Protein AF-A0A967EMA6-F1 (afdb_monomer_lite)

Secondary structure (DSSP, 8-state):
-HHHHHHHHHHHHHHHHTT--HHHHT-HHHHHHHHHHHHHHHHHHHHHHHHHHHTT-SSHHHHHHHHHHHHHHHHHHHHHHHHHHHHHT-S---GGG-HHHHHHHHHHHHHTT--SSEE-SS-EEEEEEEEEEEETTEEEEEEEETTTTEEEEEEEEHHHHHHHHHHHHHHHHHHHHHHHHHH--

Foldseek 3Di:
DVLLVVLLVLLVVLCVVLVPDCVNVVDVVLVVLLVVLSVLLVVLVVLVVCCVVQFQHDDLVSNLVSVLVNLVSLLSNVVSLQSLCCNQVNDPDDCVLQVLSVVSPVVNCLRVVQCCFDDPPPKTKGKDWPSVQRDRQWGWIWIQIPVVRDTDIDIDRNNVSVVSNVVSSSVSSVVSSVSSVVVRD

Sequence (185 aa):
MIKFSILANQIKDHINEINLTSRDIGDDDKWNLLCVSMDTLEDTIEGLKYYELNGFGKDDSSKYIHLHGVLQLIFIQQNAIKGLFSIFNGKNFHKSNFPTWSEIRDLRHKVTGHPTQKDCGNKIKRIYLSRISIEDDGFDLIIWNKNTGKDDHVHIDFKSIYDEYKNEAIDILKKIHQKQLINWQ

Radius of gyration: 18.97 Å; chains: 1; bounding box: 43×29×58 Å

Structure (mmCIF, N/CA/C/O backbone):
data_AF-A0A967EMA6-F1
#
_entry.id   AF-A0A967EMA6-F1
#
loop_
_atom_site.group_PDB
_atom_site.id
_atom_site.type_symbol
_atom_site.label_atom_id
_atom_site.label_alt_id
_atom_site.label_comp_id
_atom_site.label_asym_id
_atom_site.label_entity_id
_atom_site.label_seq_id
_atom_site.pdbx_PDB_ins_code
_atom_site.Cartn_x
_atom_site.Cartn_y
_atom_site.Cartn_z
_atom_site.occupancy
_atom_site.B_iso_or_equiv
_atom_site.auth_seq_id
_atom_site.auth_comp_id
_atom_site.auth_asym_id
_atom_site.auth_atom_id
_atom_site.pdbx_PDB_model_num
ATOM 1 N N . MET A 1 1 ? -8.471 -1.120 -8.408 1.00 87.69 1 MET A N 1
ATOM 2 C CA . MET A 1 1 ? -7.209 -1.738 -8.875 1.00 87.69 1 MET A CA 1
ATOM 3 C C . MET A 1 1 ? -7.050 -1.899 -10.394 1.00 87.69 1 MET A C 1
ATOM 5 O O . MET A 1 1 ? -5.914 -1.989 -10.839 1.00 87.69 1 MET A O 1
ATOM 9 N N . ILE A 1 2 ? -8.104 -1.865 -11.225 1.00 87.12 2 ILE A N 1
ATOM 10 C CA . ILE A 1 2 ? -7.986 -2.064 -12.695 1.00 87.12 2 ILE A CA 1
ATOM 11 C C . ILE A 1 2 ? -6.971 -1.116 -13.365 1.00 87.12 2 ILE A C 1
ATOM 13 O O . ILE A 1 2 ? -6.011 -1.575 -13.974 1.00 87.12 2 ILE A O 1
ATOM 17 N N . LYS A 1 3 ? -7.133 0.209 -13.210 1.00 89.12 3 LYS A N 1
ATOM 18 C CA . LYS A 1 3 ? -6.206 1.211 -13.788 1.00 89.12 3 LYS A CA 1
ATOM 19 C C . LYS A 1 3 ? -4.760 1.019 -13.323 1.00 89.12 3 LYS A C 1
ATOM 21 O O . LYS A 1 3 ? -3.823 1.272 -14.068 1.00 89.12 3 LYS A O 1
ATOM 26 N N . PHE A 1 4 ? -4.607 0.581 -12.081 1.00 89.69 4 PHE A N 1
ATOM 27 C CA . PHE A 1 4 ? -3.323 0.339 -11.449 1.00 89.69 4 PHE A CA 1
ATOM 28 C C . PHE A 1 4 ? -2.622 -0.874 -12.075 1.00 89.69 4 PHE A C 1
ATOM 30 O O . PHE A 1 4 ? -1.452 -0.787 -12.429 1.00 89.69 4 PHE A O 1
ATOM 37 N N . SER A 1 5 ? -3.370 -1.962 -12.292 1.00 90.56 5 SER A N 1
ATOM 38 C CA . SER A 1 5 ? -2.907 -3.164 -12.996 1.00 90.56 5 SER A CA 1
ATOM 39 C C . SER A 1 5 ? -2.478 -2.860 -14.427 1.00 90.56 5 SER A C 1
ATOM 41 O O . SER A 1 5 ? -1.444 -3.349 -14.859 1.00 90.56 5 SER A O 1
ATOM 43 N N . ILE A 1 6 ? -3.233 -2.021 -15.145 1.00 93.81 6 ILE A N 1
ATOM 44 C CA . ILE A 1 6 ? -2.884 -1.616 -16.515 1.00 93.81 6 ILE A CA 1
ATOM 45 C C . ILE A 1 6 ? -1.522 -0.912 -16.534 1.00 93.81 6 ILE A C 1
ATOM 47 O O . ILE A 1 6 ? -0.656 -1.296 -17.308 1.00 93.81 6 ILE A O 1
ATOM 51 N N . LEU A 1 7 ? -1.312 0.079 -15.660 1.00 93.81 7 LEU A N 1
ATOM 52 C CA . LEU A 1 7 ? -0.044 0.816 -15.603 1.00 93.81 7 LEU A CA 1
ATOM 53 C C . LEU A 1 7 ? 1.133 -0.063 -15.161 1.00 93.81 7 LEU A C 1
ATOM 55 O O . LEU A 1 7 ? 2.225 0.074 -15.702 1.00 93.81 7 LEU A O 1
ATOM 59 N N . ALA A 1 8 ? 0.925 -0.956 -14.190 1.00 93.06 8 ALA A N 1
ATOM 60 C CA . ALA A 1 8 ? 1.962 -1.887 -13.748 1.00 93.06 8 ALA A CA 1
ATOM 61 C C . ALA A 1 8 ? 2.394 -2.826 -14.886 1.00 93.06 8 ALA A C 1
ATOM 63 O O . ALA A 1 8 ? 3.592 -2.978 -15.123 1.00 93.06 8 ALA A O 1
ATOM 64 N N . ASN A 1 9 ? 1.428 -3.367 -15.636 1.00 93.50 9 ASN A N 1
ATOM 65 C CA . ASN A 1 9 ? 1.706 -4.207 -16.800 1.00 93.50 9 ASN A CA 1
ATOM 66 C C . ASN A 1 9 ? 2.432 -3.415 -17.887 1.00 93.50 9 ASN A C 1
ATOM 68 O O . ASN A 1 9 ? 3.473 -3.859 -18.337 1.00 93.50 9 ASN A O 1
ATOM 72 N N . GLN A 1 10 ? 1.990 -2.198 -18.216 1.00 94.00 10 GLN A N 1
ATOM 73 C CA . GLN A 1 10 ? 2.677 -1.347 -19.200 1.00 94.00 10 GLN A CA 1
ATOM 74 C C . GLN A 1 10 ? 4.148 -1.083 -18.849 1.00 94.00 10 GLN A C 1
ATOM 76 O O . GLN A 1 10 ? 4.998 -1.053 -19.736 1.00 94.00 10 GLN A O 1
ATOM 81 N N . ILE A 1 11 ? 4.463 -0.899 -17.563 1.00 92.12 11 ILE A N 1
ATOM 82 C CA . ILE A 1 11 ? 5.850 -0.734 -17.114 1.00 92.12 11 ILE A CA 1
ATOM 83 C C . ILE A 1 11 ? 6.644 -2.031 -17.319 1.00 92.12 11 ILE A C 1
ATOM 85 O O . ILE A 1 11 ? 7.767 -1.982 -17.822 1.00 92.12 11 ILE A O 1
ATOM 89 N N . LYS A 1 12 ? 6.074 -3.181 -16.945 1.00 91.94 12 LYS A N 1
ATOM 90 C CA . LYS A 1 12 ? 6.719 -4.497 -17.071 1.00 91.94 12 LYS A CA 1
ATOM 91 C C . LYS A 1 12 ? 6.908 -4.906 -18.534 1.00 91.94 12 LYS A C 1
ATOM 93 O O . LYS A 1 12 ? 7.997 -5.322 -18.919 1.00 91.94 12 LYS A O 1
ATOM 98 N N . ASP A 1 13 ? 5.872 -4.732 -19.345 1.00 92.25 13 ASP A N 1
ATOM 99 C CA . ASP A 1 13 ? 5.841 -5.079 -20.763 1.00 92.25 13 ASP A CA 1
ATOM 100 C C . ASP A 1 13 ? 6.892 -4.282 -21.534 1.00 92.25 13 ASP A C 1
ATOM 102 O O . ASP A 1 13 ? 7.677 -4.886 -22.253 1.00 92.25 13 ASP A O 1
ATOM 106 N N . HIS A 1 14 ? 7.026 -2.971 -21.288 1.00 89.38 14 HIS A N 1
ATOM 107 C CA . HIS A 1 14 ? 8.057 -2.154 -21.947 1.00 89.38 14 HIS A CA 1
ATOM 108 C C . HIS A 1 14 ? 9.478 -2.682 -21.699 1.00 89.38 14 HIS A C 1
ATOM 110 O O . HIS A 1 14 ? 10.285 -2.732 -22.619 1.00 89.38 14 HIS A O 1
ATOM 116 N N . ILE A 1 15 ? 9.796 -3.107 -20.470 1.00 87.69 15 ILE A N 1
ATOM 117 C CA . ILE A 1 15 ? 11.111 -3.692 -20.127 1.00 87.69 15 ILE A CA 1
ATOM 118 C C . ILE A 1 15 ? 11.352 -4.993 -20.895 1.00 87.69 15 ILE A C 1
ATOM 120 O O . ILE A 1 15 ? 12.456 -5.216 -21.395 1.00 87.69 15 ILE A O 1
ATOM 124 N N . ASN A 1 16 ? 10.322 -5.834 -20.997 1.00 88.38 16 ASN A N 1
ATOM 125 C CA . ASN A 1 16 ? 10.398 -7.108 -21.704 1.00 88.38 16 ASN A CA 1
ATOM 126 C C . ASN A 1 16 ? 10.499 -6.912 -23.224 1.00 88.38 16 ASN A C 1
ATOM 128 O O . ASN A 1 16 ? 11.288 -7.591 -23.875 1.00 88.38 16 ASN A O 1
ATOM 132 N N . GLU A 1 17 ? 9.743 -5.971 -23.790 1.00 89.81 17 GLU A N 1
ATOM 133 C CA . GLU A 1 17 ? 9.714 -5.673 -25.226 1.00 89.81 17 GLU A CA 1
ATOM 134 C C . GLU A 1 17 ? 11.068 -5.171 -25.737 1.00 89.81 17 GLU A C 1
ATOM 136 O O . GLU A 1 17 ? 11.545 -5.632 -26.776 1.00 89.81 17 GLU A O 1
ATOM 141 N N . ILE A 1 18 ? 11.734 -4.289 -24.984 1.00 87.88 18 ILE A N 1
ATOM 142 C CA . ILE A 1 18 ? 13.077 -3.801 -25.337 1.00 87.88 18 ILE A CA 1
ATOM 143 C C . ILE A 1 18 ? 14.193 -4.796 -24.972 1.00 87.88 18 ILE A C 1
ATOM 145 O O . ILE A 1 18 ? 15.364 -4.507 -25.201 1.00 87.88 18 ILE A O 1
ATOM 149 N N . ASN A 1 19 ? 13.847 -5.966 -24.418 1.00 85.50 19 ASN A N 1
ATOM 150 C CA . ASN A 1 19 ? 14.779 -6.978 -23.910 1.00 85.50 19 ASN A CA 1
ATOM 151 C C . ASN A 1 19 ? 15.835 -6.394 -22.961 1.00 85.50 19 ASN A C 1
ATOM 153 O O . ASN A 1 19 ? 17.008 -6.763 -23.031 1.00 85.50 19 ASN A O 1
ATOM 157 N N . LEU A 1 20 ? 15.426 -5.472 -22.084 1.00 85.88 20 LEU A N 1
ATOM 158 C CA . LEU A 1 20 ? 16.348 -4.834 -21.154 1.00 85.88 20 LEU A CA 1
ATOM 159 C C . LEU A 1 20 ? 16.948 -5.877 -20.209 1.00 85.88 20 LEU A C 1
ATOM 161 O O . LEU A 1 20 ? 16.234 -6.707 -19.647 1.00 85.88 20 LEU A O 1
ATOM 165 N N . THR A 1 21 ? 18.253 -5.796 -19.981 1.00 86.12 21 THR A N 1
ATOM 166 C CA . THR A 1 21 ? 18.980 -6.693 -19.082 1.00 86.12 21 THR A CA 1
ATOM 167 C C . THR A 1 21 ? 19.752 -5.924 -18.012 1.00 86.12 21 THR A C 1
ATOM 169 O O . THR A 1 21 ? 19.934 -4.706 -18.085 1.00 86.12 21 THR A O 1
ATOM 172 N N . SER A 1 22 ? 20.293 -6.646 -17.025 1.00 87.06 22 SER A N 1
ATOM 173 C CA . SER A 1 22 ? 21.185 -6.045 -16.025 1.00 87.06 22 SER A CA 1
ATOM 174 C C . SER A 1 22 ? 22.411 -5.367 -16.650 1.00 87.06 22 SER A C 1
ATOM 176 O O . SER A 1 22 ? 22.900 -4.374 -16.112 1.00 87.06 22 SER A O 1
ATOM 178 N N . ARG A 1 23 ? 22.875 -5.844 -17.818 1.00 84.25 23 ARG A N 1
ATOM 179 C CA . ARG A 1 23 ? 24.011 -5.256 -18.546 1.00 84.25 23 ARG A CA 1
ATOM 180 C C . ARG A 1 23 ? 23.693 -3.864 -19.078 1.00 84.25 23 ARG A C 1
ATOM 182 O O . ARG A 1 23 ? 24.565 -3.005 -19.031 1.00 84.25 23 ARG A O 1
ATOM 189 N N . ASP A 1 24 ? 22.464 -3.646 -19.539 1.00 85.25 24 ASP A N 1
ATOM 190 C CA . ASP A 1 24 ? 22.016 -2.359 -20.083 1.00 85.25 24 ASP A CA 1
ATOM 191 C C . ASP A 1 24 ? 21.863 -1.309 -18.977 1.00 85.25 24 ASP A C 1
ATOM 193 O O . ASP A 1 24 ? 22.154 -0.131 -19.176 1.00 85.25 24 ASP A O 1
ATOM 197 N N . ILE A 1 25 ? 21.464 -1.744 -17.776 1.00 85.75 25 ILE A N 1
ATOM 198 C CA . ILE A 1 25 ? 21.434 -0.888 -16.581 1.00 85.75 25 ILE A CA 1
ATOM 199 C C . ILE A 1 25 ? 22.850 -0.634 -16.031 1.00 85.75 25 ILE A C 1
ATOM 201 O O . ILE A 1 25 ? 23.106 0.433 -15.467 1.00 85.75 25 ILE A O 1
ATOM 205 N N . GLY A 1 26 ? 23.769 -1.593 -16.183 1.00 87.56 26 GLY A N 1
ATOM 206 C CA . GLY A 1 26 ? 25.158 -1.493 -15.719 1.00 87.56 26 GLY A CA 1
ATOM 207 C C . GLY A 1 26 ? 25.313 -1.473 -14.192 1.00 87.56 26 GLY A C 1
ATOM 208 O O . GLY A 1 26 ? 26.359 -1.070 -13.685 1.00 87.56 26 GLY A O 1
ATOM 209 N N . ASP A 1 27 ? 24.267 -1.864 -13.459 1.00 91.94 27 ASP A N 1
ATOM 210 C CA . ASP A 1 27 ? 24.181 -1.817 -11.999 1.00 91.94 27 ASP A CA 1
ATOM 211 C C . ASP A 1 27 ? 23.225 -2.920 -11.515 1.00 91.94 27 ASP A C 1
ATOM 213 O O . ASP A 1 27 ? 21.999 -2.793 -11.613 1.00 91.94 27 ASP A O 1
ATOM 217 N N . ASP A 1 28 ? 23.796 -4.022 -11.022 1.00 92.25 28 ASP A N 1
ATOM 218 C CA . ASP A 1 28 ? 23.036 -5.203 -10.601 1.00 92.25 28 ASP A CA 1
ATOM 219 C C . ASP A 1 28 ? 22.089 -4.904 -9.428 1.00 92.25 28 ASP A C 1
ATOM 221 O O . ASP A 1 28 ? 21.016 -5.504 -9.348 1.00 92.25 28 ASP A O 1
ATOM 225 N N . ASP A 1 29 ? 22.434 -3.969 -8.536 1.00 93.69 29 ASP A N 1
ATOM 226 C CA . ASP A 1 29 ? 21.560 -3.569 -7.426 1.00 93.69 29 ASP A CA 1
ATOM 227 C C . ASP A 1 29 ? 20.302 -2.876 -7.963 1.00 93.69 29 ASP A C 1
ATOM 229 O O . ASP A 1 29 ? 19.179 -3.242 -7.609 1.00 93.69 29 ASP A O 1
ATOM 233 N N . LYS A 1 30 ? 20.467 -1.946 -8.914 1.00 93.19 30 LYS A N 1
ATOM 234 C CA . LYS A 1 30 ? 19.329 -1.291 -9.581 1.00 93.19 30 LYS A CA 1
ATOM 235 C C . LYS A 1 30 ? 18.492 -2.257 -10.405 1.00 93.19 30 LYS A C 1
ATOM 237 O O . LYS A 1 30 ? 17.269 -2.126 -10.404 1.00 93.19 30 LYS A O 1
ATOM 242 N N . TRP A 1 31 ? 19.121 -3.205 -11.098 1.00 94.12 31 TRP A N 1
ATOM 243 C CA . TRP A 1 31 ? 18.403 -4.238 -11.845 1.00 94.12 31 TRP A CA 1
ATOM 244 C C . TRP A 1 31 ? 17.548 -5.106 -10.915 1.00 94.12 31 TRP A C 1
ATOM 246 O O . TRP A 1 31 ? 16.351 -5.266 -11.144 1.00 94.12 31 TRP A O 1
ATOM 256 N N . ASN A 1 32 ? 18.120 -5.598 -9.814 1.00 95.75 32 ASN A N 1
ATOM 257 C CA . ASN A 1 32 ? 17.365 -6.390 -8.843 1.00 95.75 32 ASN A CA 1
ATOM 258 C C . ASN A 1 32 ? 16.252 -5.570 -8.181 1.00 95.75 32 ASN A C 1
ATOM 260 O O . ASN A 1 32 ? 15.134 -6.064 -8.033 1.00 95.75 32 ASN A O 1
ATOM 264 N N . LEU A 1 33 ? 16.517 -4.305 -7.835 1.00 95.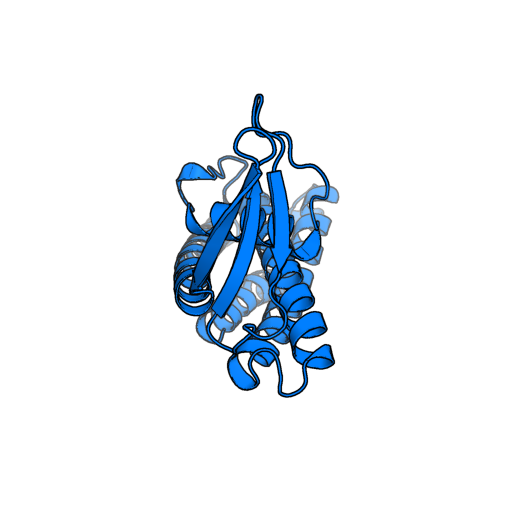94 33 LEU A N 1
ATOM 265 C CA . LEU A 1 33 ? 15.493 -3.404 -7.313 1.00 95.94 33 LEU A CA 1
ATOM 266 C C . LEU A 1 33 ? 14.345 -3.219 -8.313 1.00 95.94 33 LEU A C 1
ATOM 268 O O . LEU A 1 33 ? 13.191 -3.189 -7.886 1.00 95.94 33 LEU A O 1
ATOM 272 N N . LEU A 1 34 ? 14.634 -3.120 -9.615 1.00 95.12 34 LEU A N 1
ATOM 273 C CA . LEU A 1 34 ? 13.624 -3.015 -10.668 1.00 95.12 34 LEU A CA 1
ATOM 274 C C . LEU A 1 34 ? 12.729 -4.256 -10.692 1.00 95.12 34 LEU A C 1
ATOM 276 O O . LEU A 1 34 ? 11.516 -4.126 -10.526 1.00 95.12 34 LEU A O 1
ATOM 280 N N . CYS A 1 35 ? 13.328 -5.441 -10.839 1.00 94.56 35 CYS A N 1
ATOM 281 C CA . CYS A 1 35 ? 12.613 -6.717 -10.906 1.00 94.56 35 CYS A CA 1
ATOM 282 C C . CYS A 1 35 ? 11.749 -6.949 -9.663 1.00 94.56 35 CYS A C 1
ATOM 284 O O . CYS A 1 35 ? 10.533 -7.091 -9.773 1.00 94.56 35 CYS A O 1
ATOM 286 N N . VAL A 1 36 ? 12.354 -6.878 -8.473 1.00 96.88 36 VAL A N 1
ATOM 287 C CA . VAL A 1 36 ? 11.647 -7.110 -7.204 1.00 96.88 36 VAL A CA 1
ATOM 288 C C . VAL A 1 36 ? 10.534 -6.087 -6.999 1.00 96.88 36 VAL A C 1
ATOM 290 O O . VAL A 1 36 ? 9.466 -6.438 -6.497 1.00 96.88 36 VAL A O 1
ATOM 293 N N . SER A 1 37 ? 10.742 -4.827 -7.393 1.00 97.75 37 SER A N 1
ATOM 294 C CA . SER A 1 37 ? 9.695 -3.812 -7.270 1.00 97.75 37 SER A CA 1
ATOM 295 C C . SER A 1 37 ? 8.520 -4.078 -8.210 1.00 97.75 37 SER A C 1
ATOM 297 O O . SER A 1 37 ? 7.389 -3.835 -7.804 1.00 97.75 37 SER A O 1
ATOM 299 N N . MET A 1 38 ? 8.744 -4.578 -9.428 1.00 96.19 38 MET A N 1
ATOM 300 C CA . MET A 1 38 ? 7.651 -4.941 -10.341 1.00 96.19 38 MET A CA 1
ATOM 301 C C . MET A 1 38 ? 6.857 -6.142 -9.828 1.00 96.19 38 MET A C 1
ATOM 303 O O . MET A 1 38 ? 5.634 -6.056 -9.751 1.00 96.19 38 MET A O 1
ATOM 307 N N . ASP A 1 39 ? 7.538 -7.209 -9.410 1.00 96.50 39 ASP A N 1
ATOM 308 C CA . ASP A 1 39 ? 6.871 -8.416 -8.905 1.00 96.50 39 ASP A CA 1
ATOM 309 C C . ASP A 1 39 ? 6.098 -8.115 -7.613 1.00 96.50 39 ASP A C 1
ATOM 311 O O . ASP A 1 39 ? 4.913 -8.419 -7.500 1.00 96.50 39 ASP A O 1
ATOM 315 N N . THR A 1 40 ? 6.709 -7.376 -6.679 1.00 98.06 40 THR A N 1
ATOM 316 C CA . THR A 1 40 ? 6.018 -6.931 -5.454 1.00 98.06 40 THR A CA 1
ATOM 317 C C . THR A 1 40 ? 4.804 -6.054 -5.781 1.00 98.06 40 THR A C 1
ATOM 319 O O . THR A 1 40 ? 3.775 -6.120 -5.105 1.00 98.06 40 THR A O 1
ATOM 322 N N . LEU A 1 41 ? 4.901 -5.193 -6.799 1.00 97.50 41 LEU A N 1
ATOM 323 C CA . LEU A 1 41 ? 3.778 -4.362 -7.223 1.00 97.50 41 LEU A CA 1
ATOM 324 C C . LEU A 1 41 ? 2.620 -5.230 -7.729 1.00 97.50 41 LEU A C 1
ATOM 326 O O . LEU A 1 41 ? 1.482 -4.996 -7.329 1.00 97.50 41 LEU A O 1
ATOM 330 N N . GLU A 1 42 ? 2.903 -6.243 -8.541 1.00 96.25 42 GLU A N 1
ATOM 331 C CA . GLU A 1 42 ? 1.914 -7.186 -9.071 1.00 96.25 42 GLU A CA 1
ATOM 332 C C . GLU A 1 42 ? 1.244 -8.011 -7.961 1.00 96.25 42 GLU A C 1
ATOM 334 O O . GLU A 1 42 ? 0.013 -8.018 -7.862 1.00 96.25 42 GLU A O 1
ATOM 339 N N . ASP A 1 43 ? 2.029 -8.580 -7.043 1.00 97.19 43 ASP A N 1
ATOM 340 C CA . ASP A 1 43 ? 1.526 -9.347 -5.895 1.00 97.19 43 ASP A CA 1
ATOM 341 C C . ASP A 1 43 ? 0.575 -8.512 -5.027 1.00 97.19 43 ASP A C 1
ATOM 343 O O . ASP A 1 43 ? -0.495 -8.958 -4.596 1.00 97.19 43 ASP A O 1
ATOM 347 N N . THR A 1 44 ? 0.939 -7.251 -4.786 1.00 98.19 44 THR A N 1
ATOM 348 C CA . THR A 1 44 ? 0.100 -6.345 -3.993 1.00 98.19 44 THR A CA 1
ATOM 349 C C . THR A 1 44 ? -1.172 -5.938 -4.707 1.00 98.19 44 THR A C 1
ATOM 351 O O . THR A 1 44 ? -2.197 -5.742 -4.054 1.00 98.19 44 THR A O 1
ATOM 354 N N . ILE A 1 45 ? -1.131 -5.811 -6.035 1.00 97.12 45 ILE A N 1
ATOM 355 C CA . ILE A 1 45 ? -2.323 -5.551 -6.837 1.00 97.12 45 ILE A CA 1
ATOM 356 C C . ILE A 1 45 ? -3.307 -6.703 -6.678 1.00 97.12 45 ILE A C 1
ATOM 358 O O . ILE A 1 45 ? -4.493 -6.443 -6.474 1.00 97.12 45 ILE A O 1
ATOM 362 N N . GLU A 1 46 ? -2.832 -7.944 -6.727 1.00 95.88 46 GLU A N 1
ATOM 363 C CA . GLU A 1 46 ? -3.692 -9.116 -6.596 1.00 95.88 46 GLU A CA 1
ATOM 364 C C . GLU A 1 46 ? -4.328 -9.213 -5.205 1.00 95.88 46 GLU A C 1
ATOM 366 O O . GLU A 1 46 ? -5.552 -9.308 -5.084 1.00 95.88 46 GLU A O 1
ATOM 371 N N . GLY A 1 47 ? -3.535 -9.047 -4.144 1.00 96.25 47 GLY A N 1
ATOM 372 C CA . GLY A 1 47 ? -4.065 -9.025 -2.779 1.00 96.25 47 GLY A CA 1
ATOM 373 C C . GLY A 1 47 ? -5.074 -7.892 -2.535 1.00 96.25 47 GLY A C 1
ATOM 374 O O . GLY A 1 47 ? -6.083 -8.085 -1.859 1.00 96.25 47 GLY A O 1
ATOM 375 N N . LEU A 1 48 ? -4.853 -6.706 -3.112 1.00 97.56 48 LEU A N 1
ATOM 376 C CA . LEU A 1 48 ? -5.764 -5.568 -2.949 1.00 97.56 48 LEU A CA 1
ATOM 377 C C . LEU A 1 48 ? -7.024 -5.660 -3.820 1.00 97.56 48 LEU A C 1
ATOM 379 O O . LEU A 1 48 ? -8.063 -5.139 -3.419 1.00 97.56 48 LEU A O 1
ATOM 383 N N . LYS A 1 49 ? -6.982 -6.349 -4.969 1.00 96.44 49 LYS A N 1
ATOM 384 C CA . LYS A 1 49 ? -8.201 -6.691 -5.725 1.00 96.44 49 LYS A CA 1
ATOM 385 C C . LYS A 1 49 ? -9.132 -7.563 -4.890 1.00 96.44 49 LYS A C 1
ATOM 387 O O . LYS A 1 49 ? -10.339 -7.345 -4.922 1.00 96.44 49 LYS A O 1
ATOM 392 N N . TYR A 1 50 ? -8.584 -8.521 -4.138 1.00 95.12 50 TYR A N 1
ATOM 393 C CA . TYR A 1 50 ? -9.394 -9.357 -3.255 1.00 95.12 50 TYR A CA 1
ATOM 394 C C . TYR A 1 50 ? -10.170 -8.505 -2.245 1.00 95.12 50 TYR A C 1
ATOM 396 O O . TYR A 1 50 ? -11.375 -8.699 -2.099 1.00 95.12 50 TYR A O 1
ATOM 404 N N . TYR A 1 51 ? -9.513 -7.524 -1.618 1.00 95.50 51 TYR A N 1
ATOM 405 C CA . TYR A 1 51 ? -10.180 -6.563 -0.737 1.00 95.50 51 TYR A CA 1
ATOM 406 C C . TYR A 1 51 ? -11.248 -5.736 -1.466 1.00 95.50 51 TYR A C 1
ATOM 408 O O . TYR A 1 51 ? -12.371 -5.651 -0.987 1.00 95.50 51 TYR A O 1
ATOM 416 N N . GLU A 1 52 ? -10.956 -5.175 -2.645 1.00 95.56 52 GLU A N 1
ATOM 417 C CA . GLU A 1 52 ? -11.953 -4.388 -3.393 1.00 95.56 52 GLU A CA 1
ATOM 418 C C . GLU A 1 52 ? -13.218 -5.192 -3.750 1.00 95.56 52 GLU A C 1
ATOM 420 O O . GLU A 1 52 ? -14.287 -4.606 -3.908 1.00 95.56 52 GLU A O 1
ATOM 425 N N . LEU A 1 53 ? -13.104 -6.517 -3.891 1.00 95.06 53 LEU A N 1
ATOM 426 C CA . LEU A 1 53 ? -14.215 -7.405 -4.238 1.00 95.06 53 LEU A CA 1
ATOM 427 C C . LEU A 1 53 ? -14.955 -7.974 -3.022 1.00 95.06 53 LEU A C 1
ATOM 429 O O . LEU A 1 53 ? -16.154 -8.230 -3.112 1.00 95.06 53 LEU A O 1
ATOM 433 N N . ASN A 1 54 ? -14.247 -8.215 -1.916 1.00 94.38 54 ASN A N 1
ATOM 434 C 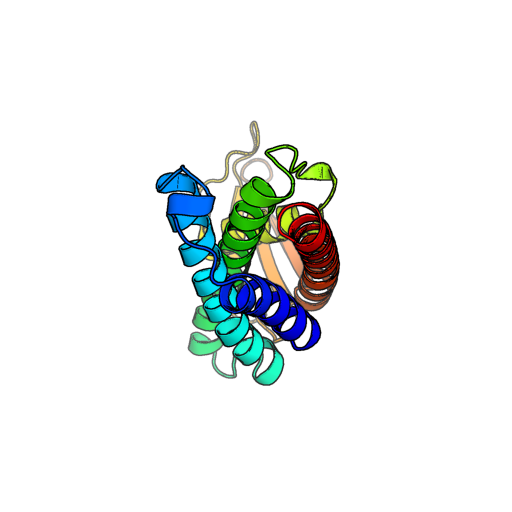CA . ASN A 1 54 ? -14.760 -8.993 -0.783 1.00 94.38 54 ASN A CA 1
ATOM 435 C C . ASN A 1 54 ? -14.789 -8.218 0.542 1.00 94.38 54 ASN A C 1
ATOM 437 O O . ASN A 1 54 ? -15.260 -8.764 1.541 1.00 94.38 54 ASN A O 1
ATOM 441 N N . GLY A 1 55 ? -14.272 -6.988 0.564 1.00 95.25 55 GLY A N 1
ATOM 442 C CA . GLY A 1 55 ? -14.147 -6.187 1.773 1.00 95.25 55 GLY A CA 1
ATOM 443 C C . GLY A 1 55 ? -13.178 -6.797 2.787 1.00 95.25 55 GLY A C 1
ATOM 444 O O . GLY A 1 55 ? -12.234 -7.510 2.425 1.00 95.25 55 GLY A O 1
ATOM 445 N N . PHE A 1 56 ? -13.404 -6.531 4.074 1.00 94.56 56 PHE A N 1
ATOM 446 C CA . PHE A 1 56 ? -12.617 -7.138 5.153 1.00 94.56 56 PHE A CA 1
ATOM 447 C C . PHE A 1 56 ? -13.148 -8.510 5.577 1.00 94.56 56 PHE A C 1
ATOM 449 O O . PHE A 1 56 ? -12.501 -9.198 6.357 1.00 94.56 56 PHE A O 1
ATOM 456 N N . GLY A 1 57 ? -14.265 -8.980 5.030 1.00 91.06 57 GLY A N 1
ATOM 457 C CA . GLY A 1 57 ? -14.848 -10.274 5.380 1.00 91.06 57 GLY A CA 1
ATOM 458 C C . GLY A 1 57 ? -16.007 -10.161 6.368 1.00 91.06 57 GLY A C 1
ATOM 459 O O . GLY A 1 57 ? -16.430 -9.075 6.753 1.00 91.06 57 GLY A O 1
ATOM 460 N N . LYS A 1 58 ? -16.582 -11.312 6.729 1.00 88.69 58 LYS A N 1
ATOM 461 C CA . LYS A 1 58 ? -17.905 -11.374 7.374 1.00 88.69 58 LYS A CA 1
ATOM 462 C C . LYS A 1 58 ? -17.847 -11.650 8.870 1.00 88.69 58 LYS A C 1
ATOM 464 O O . LYS A 1 58 ? -18.647 -11.093 9.611 1.00 88.69 58 LYS A O 1
ATOM 469 N N . ASP A 1 59 ? -16.936 -12.515 9.304 1.00 91.88 59 ASP A N 1
ATOM 470 C CA . ASP A 1 59 ? -16.731 -12.816 10.721 1.00 91.88 59 ASP A CA 1
ATOM 471 C C . ASP A 1 59 ? -15.578 -11.991 11.307 1.00 91.88 59 ASP A C 1
ATOM 473 O O . ASP A 1 59 ? -14.644 -11.615 10.595 1.00 91.88 59 ASP A O 1
ATOM 477 N N . ASP A 1 60 ? -15.614 -11.762 12.619 1.00 87.12 60 ASP A N 1
ATOM 478 C CA . ASP A 1 60 ? -14.640 -10.939 13.347 1.00 87.12 60 ASP A CA 1
ATOM 479 C C . ASP A 1 60 ? -13.178 -11.360 13.123 1.00 87.12 60 ASP A C 1
ATOM 481 O O . ASP A 1 60 ? -12.283 -10.511 13.094 1.00 87.12 60 ASP A O 1
ATOM 485 N N . SER A 1 61 ? -12.914 -12.662 12.964 1.00 88.25 61 SER A N 1
ATOM 486 C CA . SER A 1 61 ? -11.547 -13.164 12.772 1.00 88.25 61 SER A CA 1
ATOM 487 C C . SER A 1 61 ? -11.045 -12.834 11.369 1.00 88.25 61 SER A C 1
ATOM 489 O O . SER A 1 61 ? -9.921 -12.347 11.219 1.00 88.25 61 SER A O 1
ATOM 491 N N . SER A 1 62 ? -11.890 -13.038 10.351 1.00 91.00 62 SER A N 1
ATOM 492 C CA . SER A 1 62 ? -11.588 -12.651 8.967 1.00 91.00 62 SER A CA 1
ATOM 493 C C . SER A 1 62 ? -11.387 -11.139 8.829 1.00 91.00 62 SER A C 1
ATOM 495 O O . SER A 1 62 ? -10.366 -10.723 8.280 1.00 91.00 62 SER A O 1
ATOM 497 N N . LYS A 1 63 ? -12.270 -10.328 9.435 1.00 93.44 63 LYS A N 1
ATOM 498 C CA . LYS A 1 63 ? -12.185 -8.858 9.477 1.00 93.44 63 LYS A CA 1
ATOM 499 C C . LYS A 1 63 ? -10.833 -8.390 9.994 1.00 93.44 63 LYS A C 1
ATOM 501 O O . LYS A 1 63 ? -10.182 -7.537 9.390 1.00 93.44 63 LYS A O 1
ATOM 506 N N . TYR A 1 64 ? -10.367 -9.006 11.074 1.00 90.25 64 TYR A N 1
ATOM 507 C CA . TYR A 1 64 ? -9.083 -8.676 11.673 1.00 90.25 64 TYR A CA 1
ATOM 508 C C . TYR A 1 64 ? -7.899 -9.028 10.765 1.00 90.25 64 TYR A C 1
ATOM 510 O O . TYR A 1 64 ? -7.035 -8.190 10.507 1.00 90.25 64 TYR A O 1
ATOM 518 N N . ILE A 1 65 ? -7.855 -10.258 10.250 1.00 93.12 65 ILE A N 1
ATOM 519 C CA . ILE A 1 65 ? -6.757 -10.713 9.387 1.00 93.12 65 ILE A CA 1
ATOM 520 C C . ILE A 1 65 ? -6.697 -9.872 8.110 1.00 93.12 65 ILE A C 1
ATOM 522 O O . ILE A 1 65 ? -5.615 -9.422 7.726 1.00 93.12 65 ILE A O 1
ATOM 526 N N . HIS A 1 66 ? -7.840 -9.614 7.476 1.00 95.31 66 HIS A N 1
ATOM 527 C CA . HIS A 1 66 ? -7.890 -8.840 6.243 1.00 95.31 66 HIS A CA 1
ATOM 528 C C . HIS A 1 66 ? -7.540 -7.373 6.467 1.00 95.31 66 HIS A C 1
ATOM 530 O O . HIS A 1 66 ? -6.751 -6.848 5.690 1.00 95.31 66 HIS A O 1
ATOM 536 N N . LEU A 1 67 ? -8.016 -6.717 7.531 1.00 95.25 67 LEU A N 1
ATOM 537 C CA . LEU A 1 67 ? -7.616 -5.335 7.820 1.00 95.25 67 LEU A CA 1
ATOM 538 C C . LEU A 1 67 ? -6.093 -5.215 7.976 1.00 95.25 67 LEU A C 1
ATOM 540 O O . LEU A 1 67 ? -5.456 -4.344 7.377 1.00 95.25 67 LEU A O 1
ATOM 544 N N . HIS A 1 68 ? -5.487 -6.126 8.739 1.00 94.00 68 HIS A N 1
ATOM 545 C CA . HIS A 1 68 ? -4.036 -6.165 8.909 1.00 94.00 68 HIS A CA 1
ATOM 546 C C . HIS A 1 68 ? -3.312 -6.446 7.587 1.00 94.00 68 HIS A C 1
ATOM 548 O O . HIS A 1 68 ? -2.321 -5.780 7.273 1.00 94.00 68 HIS A O 1
ATOM 554 N N . GLY A 1 69 ? -3.818 -7.401 6.805 1.00 95.88 69 GLY A N 1
ATOM 555 C CA . GLY A 1 69 ? -3.295 -7.757 5.491 1.00 95.88 69 GLY A CA 1
ATOM 556 C C . GLY A 1 69 ? -3.345 -6.585 4.517 1.00 95.88 69 GLY A C 1
ATOM 557 O O . GLY A 1 69 ? -2.322 -6.230 3.948 1.00 95.88 69 GLY A O 1
ATOM 558 N N . VAL A 1 70 ? -4.489 -5.918 4.384 1.00 97.31 70 VAL A N 1
ATOM 559 C CA . VAL A 1 70 ? -4.695 -4.775 3.483 1.00 97.31 70 VAL A CA 1
ATOM 560 C C . VAL A 1 70 ? -3.763 -3.618 3.833 1.00 97.31 70 VAL A C 1
ATOM 562 O O . VAL A 1 70 ? -3.066 -3.105 2.956 1.00 97.31 70 VAL A O 1
ATOM 565 N N . LEU A 1 71 ? -3.667 -3.242 5.112 1.00 96.81 71 LEU A N 1
ATOM 566 C CA . LEU A 1 71 ? -2.741 -2.190 5.547 1.00 96.81 71 LEU A CA 1
ATOM 567 C C . LEU A 1 71 ? -1.277 -2.559 5.262 1.00 96.81 71 LEU A C 1
ATOM 569 O O . LEU A 1 71 ? -0.482 -1.700 4.867 1.00 96.81 71 LEU A O 1
ATOM 573 N N . GLN A 1 72 ? -0.910 -3.832 5.436 1.00 96.62 72 GLN A N 1
ATOM 574 C CA . GLN A 1 72 ? 0.427 -4.325 5.118 1.00 96.62 72 GLN A CA 1
ATOM 575 C C . GLN A 1 72 ? 0.687 -4.340 3.604 1.00 96.62 72 GLN A C 1
ATOM 577 O O . GLN A 1 72 ? 1.756 -3.891 3.193 1.00 96.62 72 GLN A O 1
ATOM 582 N N . LEU A 1 73 ? -0.275 -4.780 2.787 1.00 97.88 73 LEU A N 1
ATOM 583 C CA . LEU A 1 73 ? -0.208 -4.790 1.322 1.00 97.88 73 LEU A CA 1
ATOM 584 C C . LEU A 1 73 ? -0.016 -3.376 0.767 1.00 97.88 73 LEU A C 1
ATOM 586 O O . LEU A 1 73 ? 0.878 -3.157 -0.046 1.00 97.88 73 LEU A O 1
ATOM 590 N N . ILE A 1 74 ? -0.770 -2.390 1.261 1.00 97.75 74 ILE A N 1
ATOM 591 C CA . ILE A 1 74 ? -0.590 -0.986 0.860 1.00 97.75 74 ILE A CA 1
ATOM 592 C C . ILE A 1 74 ? 0.810 -0.491 1.243 1.00 97.75 74 ILE A C 1
ATOM 594 O O . ILE A 1 74 ? 1.480 0.176 0.453 1.00 97.75 74 ILE A O 1
ATOM 598 N N . PHE A 1 75 ? 1.298 -0.835 2.438 1.00 96.50 75 PHE A N 1
ATOM 599 C CA . PHE A 1 75 ? 2.637 -0.443 2.875 1.00 96.50 75 PHE A CA 1
ATOM 600 C C . PHE A 1 75 ? 3.739 -0.978 1.948 1.00 96.50 75 PHE A C 1
ATOM 602 O O . PHE A 1 75 ? 4.636 -0.216 1.568 1.00 96.50 75 PHE A O 1
ATOM 609 N N . ILE A 1 76 ? 3.683 -2.260 1.573 1.00 97.62 76 ILE A N 1
ATOM 610 C CA . ILE A 1 76 ? 4.674 -2.859 0.668 1.00 97.62 76 ILE A CA 1
ATOM 611 C C . ILE A 1 76 ? 4.497 -2.359 -0.775 1.00 97.62 76 ILE A C 1
ATOM 613 O O . ILE A 1 76 ? 5.499 -2.053 -1.421 1.00 97.62 76 ILE A O 1
ATOM 617 N N . GLN A 1 77 ? 3.262 -2.120 -1.233 1.00 97.69 77 GLN A N 1
ATOM 618 C CA . GLN A 1 77 ? 2.967 -1.512 -2.535 1.00 97.69 77 GLN A CA 1
ATOM 619 C C . GLN A 1 77 ? 3.602 -0.120 -2.650 1.00 97.69 77 GLN A C 1
ATOM 621 O O . GLN A 1 77 ? 4.277 0.197 -3.628 1.00 97.69 77 GLN A O 1
ATOM 626 N N . GLN A 1 78 ? 3.477 0.708 -1.609 1.00 96.81 78 GLN A N 1
ATOM 627 C CA . GLN A 1 78 ? 4.143 2.010 -1.556 1.00 96.81 78 GLN A CA 1
ATOM 628 C C . GLN A 1 78 ? 5.675 1.910 -1.610 1.00 96.81 78 GLN A C 1
ATOM 630 O O . GLN A 1 78 ? 6.328 2.858 -2.050 1.00 96.81 78 GLN A O 1
ATOM 635 N N . ASN A 1 79 ? 6.275 0.830 -1.105 1.00 96.56 79 ASN A N 1
ATOM 636 C CA . ASN A 1 79 ? 7.725 0.639 -1.164 1.00 96.56 79 ASN A CA 1
ATOM 637 C C . ASN A 1 79 ? 8.165 0.201 -2.564 1.00 96.56 79 ASN A C 1
ATOM 639 O O . ASN A 1 79 ? 9.121 0.772 -3.082 1.00 96.56 79 ASN A O 1
ATOM 643 N N . ALA A 1 80 ? 7.423 -0.709 -3.197 1.00 97.69 80 ALA A N 1
ATOM 644 C CA . ALA A 1 80 ? 7.641 -1.118 -4.582 1.00 97.69 80 ALA A CA 1
ATOM 645 C C . ALA A 1 80 ? 7.605 0.086 -5.538 1.00 97.69 80 ALA A C 1
ATOM 647 O O . ALA A 1 80 ? 8.561 0.343 -6.267 1.00 97.69 80 ALA A O 1
ATOM 648 N N . ILE A 1 81 ? 6.566 0.924 -5.452 1.00 96.81 81 ILE A N 1
ATOM 649 C CA . ILE A 1 81 ? 6.457 2.135 -6.284 1.00 96.8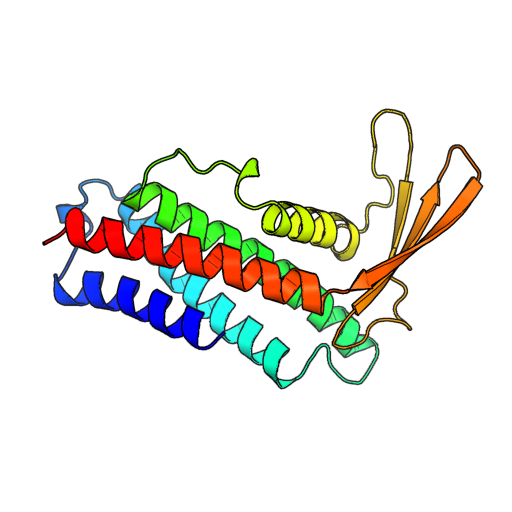1 81 ILE A CA 1
ATOM 650 C C . ILE A 1 81 ? 7.624 3.100 -6.038 1.00 96.81 81 ILE A C 1
ATOM 652 O O . ILE A 1 81 ? 8.113 3.723 -6.977 1.00 96.81 81 ILE A O 1
ATOM 656 N N . LYS A 1 82 ? 8.099 3.241 -4.793 1.00 95.75 82 LYS A N 1
ATOM 657 C CA . LYS A 1 82 ? 9.282 4.068 -4.493 1.00 95.75 82 LYS A CA 1
ATOM 658 C C . LYS A 1 82 ? 10.561 3.494 -5.089 1.00 95.75 82 LYS A C 1
ATOM 660 O O . LYS A 1 82 ? 11.388 4.278 -5.546 1.00 95.75 82 LYS A O 1
ATOM 665 N N . GLY A 1 83 ? 10.716 2.170 -5.079 1.00 95.69 83 GLY A N 1
ATOM 666 C CA . GLY A 1 83 ? 11.814 1.476 -5.746 1.00 95.69 83 GLY A CA 1
ATOM 667 C C . GLY A 1 83 ? 11.839 1.824 -7.230 1.00 95.69 83 GLY A C 1
ATOM 668 O O . GLY A 1 83 ? 12.818 2.403 -7.702 1.00 95.69 83 GLY A O 1
ATOM 669 N N . LEU A 1 84 ? 10.708 1.627 -7.916 1.00 95.38 84 LEU A N 1
ATOM 670 C CA . LEU A 1 84 ? 10.539 2.009 -9.323 1.00 95.38 84 LEU A CA 1
ATOM 671 C C . LEU A 1 84 ? 10.821 3.500 -9.555 1.00 95.38 84 LEU A C 1
ATOM 673 O O . LEU A 1 84 ? 11.623 3.857 -10.414 1.00 95.38 84 LEU A O 1
ATOM 677 N N . PHE A 1 85 ? 10.228 4.387 -8.753 1.00 95.12 85 PHE A N 1
ATOM 678 C CA . PHE A 1 85 ? 10.449 5.830 -8.872 1.00 95.12 85 PHE A CA 1
ATOM 679 C C . PHE A 1 85 ? 11.930 6.198 -8.741 1.00 95.12 85 PHE A C 1
ATOM 681 O O . PHE A 1 85 ? 12.425 7.038 -9.488 1.00 95.12 85 PHE A O 1
ATOM 688 N N . SER A 1 86 ? 12.658 5.560 -7.821 1.00 93.81 86 SER A N 1
ATOM 689 C CA . SER A 1 86 ? 14.079 5.840 -7.615 1.00 93.81 86 SER A CA 1
ATOM 690 C C . SER A 1 86 ? 14.947 5.482 -8.823 1.00 93.81 86 SER A C 1
ATOM 692 O O . SER A 1 86 ? 15.936 6.171 -9.072 1.00 93.81 86 SER A O 1
ATOM 694 N N . ILE A 1 87 ? 14.544 4.465 -9.591 1.00 92.44 87 ILE A N 1
ATOM 695 C CA . ILE A 1 87 ? 15.230 4.010 -10.805 1.00 92.44 87 ILE A CA 1
ATOM 696 C C . ILE A 1 87 ? 14.954 4.967 -11.970 1.00 92.44 87 ILE A C 1
ATOM 698 O O . ILE A 1 87 ? 15.890 5.423 -12.621 1.00 92.44 87 ILE A O 1
ATOM 702 N N . PHE A 1 88 ? 13.687 5.321 -12.211 1.00 90.88 88 PHE A N 1
ATOM 703 C CA . PHE A 1 88 ? 13.290 6.085 -13.404 1.00 90.88 88 PHE A CA 1
ATOM 704 C C . PHE A 1 88 ? 13.320 7.609 -13.229 1.00 90.88 88 PHE A C 1
ATOM 706 O O . PHE A 1 88 ? 13.605 8.349 -14.173 1.00 90.88 88 PHE A O 1
ATOM 713 N N . ASN A 1 89 ? 13.017 8.096 -12.026 1.00 90.62 89 ASN A N 1
ATOM 714 C CA . ASN A 1 89 ? 12.849 9.517 -11.717 1.00 90.62 89 ASN A CA 1
ATOM 715 C C . ASN A 1 89 ? 13.906 10.037 -10.723 1.00 90.62 89 ASN A C 1
ATOM 717 O O . ASN A 1 89 ? 13.976 11.245 -10.483 1.00 90.62 89 ASN A O 1
ATOM 721 N N . GLY A 1 90 ? 14.729 9.152 -10.151 1.00 87.44 90 GLY A N 1
ATOM 722 C CA . GLY A 1 90 ? 15.753 9.487 -9.164 1.00 87.44 90 GLY A CA 1
ATOM 723 C C . GLY A 1 90 ? 15.219 9.613 -7.730 1.00 87.44 90 GLY A C 1
ATOM 724 O O . GLY A 1 90 ? 14.070 9.307 -7.419 1.00 87.44 90 GLY A O 1
ATOM 725 N N . LYS A 1 91 ? 16.069 10.083 -6.807 1.00 80.31 91 LYS A N 1
ATOM 726 C CA . LYS A 1 91 ? 15.801 10.061 -5.351 1.00 80.31 91 LYS A CA 1
ATOM 727 C C . LYS A 1 91 ? 14.881 11.183 -4.834 1.00 80.31 91 LYS A C 1
ATOM 729 O O . LYS A 1 91 ? 14.629 11.246 -3.633 1.00 80.31 91 LYS A O 1
ATOM 734 N N . ASN A 1 92 ? 14.333 12.031 -5.705 1.00 79.62 92 ASN A N 1
ATOM 735 C CA . ASN A 1 92 ? 13.509 13.191 -5.327 1.00 79.62 92 ASN A CA 1
ATOM 736 C C . ASN A 1 92 ? 12.044 12.814 -5.027 1.00 79.62 92 ASN A C 1
ATOM 738 O O . ASN A 1 92 ? 11.102 13.447 -5.505 1.00 79.62 92 ASN A O 1
ATOM 742 N N . PHE A 1 93 ? 11.836 11.753 -4.245 1.00 81.69 93 PHE A N 1
ATOM 743 C CA . PHE A 1 93 ? 10.511 11.361 -3.773 1.00 81.69 93 PHE A CA 1
ATOM 744 C C . PHE A 1 93 ? 10.180 12.119 -2.481 1.00 81.69 93 PHE A C 1
ATOM 746 O O . PHE A 1 93 ? 10.598 11.734 -1.386 1.00 81.69 93 PHE A O 1
ATOM 753 N N . HIS A 1 94 ? 9.409 13.199 -2.590 1.00 80.25 94 HIS A N 1
ATOM 754 C CA . HIS A 1 94 ? 9.005 13.993 -1.430 1.00 80.25 94 HIS A CA 1
ATOM 755 C C . HIS A 1 94 ? 7.668 13.501 -0.874 1.00 80.25 94 HIS A C 1
ATOM 757 O O . HIS A 1 94 ? 6.632 13.612 -1.524 1.00 80.25 94 HIS A O 1
ATOM 763 N N . LYS A 1 95 ? 7.682 12.982 0.362 1.00 71.94 95 LYS A N 1
ATOM 764 C CA . LYS A 1 95 ? 6.475 12.486 1.054 1.00 71.94 95 LYS A CA 1
ATOM 765 C C . LYS A 1 95 ? 5.386 13.554 1.211 1.00 71.94 95 LYS A C 1
ATOM 767 O O . LYS A 1 95 ? 4.218 13.202 1.252 1.00 71.94 95 LYS A O 1
ATOM 772 N N . SER A 1 96 ? 5.764 14.832 1.281 1.00 78.06 96 SER A N 1
ATOM 773 C CA . SER A 1 96 ? 4.833 15.966 1.361 1.00 78.06 96 SER A CA 1
ATOM 774 C C . SER A 1 96 ? 3.883 16.058 0.169 1.00 78.06 96 SER A C 1
ATOM 776 O O . SER A 1 96 ? 2.821 16.649 0.293 1.00 78.06 96 SER A O 1
ATOM 778 N N . ASN A 1 97 ? 4.257 15.475 -0.972 1.00 83.06 97 ASN A N 1
ATOM 779 C CA . ASN A 1 97 ? 3.441 15.494 -2.182 1.00 83.06 97 ASN A CA 1
ATOM 780 C C . ASN A 1 97 ? 2.344 14.418 -2.168 1.00 83.06 97 ASN A C 1
ATOM 782 O O . ASN A 1 97 ? 1.517 14.410 -3.071 1.00 83.06 97 ASN A O 1
ATOM 786 N N . PHE A 1 98 ? 2.383 13.509 -1.187 1.00 87.94 98 PHE A N 1
ATOM 787 C CA . PHE A 1 98 ? 1.506 12.342 -1.072 1.00 87.94 98 PHE A CA 1
ATOM 788 C C . PHE A 1 98 ? 1.034 12.201 0.388 1.00 87.94 98 PHE A C 1
ATOM 790 O O . PHE A 1 98 ? 1.517 11.324 1.126 1.00 87.94 98 PHE A O 1
ATOM 797 N N . PRO A 1 99 ? 0.204 13.142 0.878 1.00 90.75 99 PRO A N 1
ATOM 798 C CA . PRO A 1 99 ? -0.292 13.131 2.252 1.00 90.75 99 PRO A CA 1
ATOM 799 C C . PRO A 1 99 ? -0.979 11.810 2.614 1.00 90.75 99 PRO A C 1
ATOM 801 O O . PRO A 1 99 ? -0.661 11.244 3.667 1.00 90.75 99 PRO A O 1
ATOM 804 N N . THR A 1 100 ? -1.805 11.253 1.727 1.00 93.88 100 THR A N 1
ATOM 805 C CA . THR A 1 100 ? -2.581 10.037 2.008 1.00 93.88 100 THR A CA 1
ATOM 806 C C . THR A 1 100 ? -1.678 8.808 2.161 1.00 93.88 100 THR A C 1
ATOM 808 O O . THR A 1 100 ? -1.915 7.928 2.991 1.00 93.88 100 THR A O 1
ATOM 811 N N . TRP A 1 101 ? -0.543 8.759 1.453 1.00 93.88 101 TRP A N 1
ATOM 812 C CA . TRP A 1 101 ? 0.469 7.719 1.683 1.00 93.88 101 TRP A CA 1
ATOM 813 C C . TRP A 1 101 ? 1.035 7.747 3.103 1.00 93.88 101 TRP 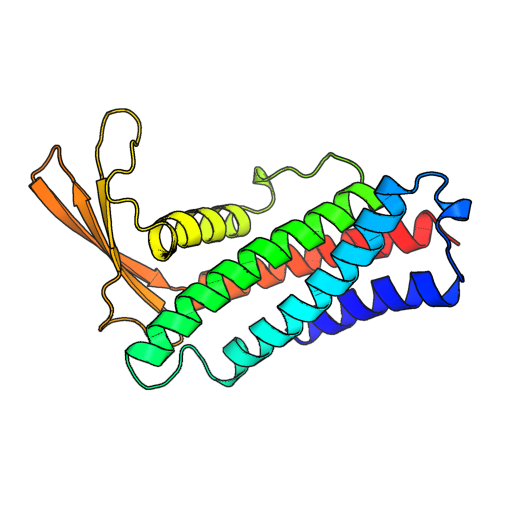A C 1
ATOM 815 O O . TRP A 1 101 ? 1.300 6.694 3.693 1.00 93.88 101 TRP A O 1
ATOM 825 N N . SER A 1 102 ? 1.281 8.944 3.633 1.00 92.38 102 SER A N 1
ATOM 826 C CA . SER A 1 102 ? 1.800 9.121 4.991 1.00 92.38 102 SER A CA 1
ATOM 827 C C . SER A 1 102 ? 0.741 8.763 6.029 1.00 92.38 102 SER A C 1
ATOM 829 O O . SER A 1 102 ? 1.063 8.106 7.021 1.00 92.38 102 SER A O 1
ATOM 831 N N . GLU A 1 103 ? -0.511 9.118 5.759 1.00 93.81 103 GLU A N 1
ATOM 832 C CA . GLU A 1 103 ? -1.661 8.768 6.584 1.00 93.81 103 GLU A CA 1
ATOM 833 C C . GLU A 1 103 ? -1.854 7.252 6.695 1.00 93.81 103 GLU A C 1
ATOM 835 O O . GLU A 1 103 ? -1.860 6.731 7.811 1.00 93.81 103 GLU A O 1
ATOM 840 N N . ILE A 1 104 ? -1.887 6.511 5.579 1.00 94.25 104 ILE A N 1
ATOM 841 C CA . ILE A 1 104 ? -2.023 5.043 5.620 1.00 94.25 104 ILE A CA 1
ATOM 842 C C . ILE A 1 104 ? -0.844 4.386 6.345 1.00 94.25 104 ILE A C 1
ATOM 844 O O . ILE A 1 104 ? -1.026 3.414 7.079 1.00 94.25 104 ILE A O 1
ATOM 848 N N . ARG A 1 105 ? 0.381 4.909 6.200 1.00 92.31 105 ARG A N 1
ATOM 849 C CA . ARG A 1 105 ? 1.529 4.388 6.961 1.00 92.31 105 ARG A CA 1
ATOM 850 C C . ARG A 1 105 ? 1.363 4.591 8.466 1.00 92.31 105 ARG A C 1
ATOM 852 O O . ARG A 1 105 ? 1.700 3.687 9.233 1.00 92.31 105 ARG A O 1
ATOM 859 N N . ASP A 1 106 ? 0.869 5.751 8.891 1.00 90.56 106 ASP A N 1
ATOM 860 C CA . ASP A 1 106 ? 0.593 6.010 10.304 1.00 90.56 106 ASP A CA 1
ATOM 861 C C . ASP A 1 106 ? -0.579 5.156 10.806 1.00 90.56 106 ASP A C 1
ATOM 863 O O . ASP A 1 106 ? -0.482 4.587 11.891 1.00 90.56 106 ASP A O 1
ATOM 867 N N . LEU A 1 107 ? -1.630 4.968 10.003 1.00 92.12 107 LEU A N 1
ATOM 868 C CA . LEU A 1 107 ? -2.732 4.038 10.275 1.00 92.12 107 LEU A CA 1
ATOM 869 C C . LEU A 1 107 ? -2.232 2.610 10.460 1.00 92.12 107 LEU A C 1
ATOM 871 O O . LEU A 1 107 ? -2.504 2.007 11.493 1.00 92.12 107 LEU A O 1
ATOM 875 N N . ARG A 1 108 ? -1.423 2.090 9.533 1.00 92.38 108 ARG A N 1
ATOM 876 C CA . ARG A 1 108 ? -0.775 0.780 9.671 1.00 92.38 108 ARG A CA 1
ATOM 877 C C . ARG A 1 108 ? 0.019 0.717 10.970 1.00 92.38 108 ARG A C 1
ATOM 879 O O . ARG A 1 108 ? -0.120 -0.232 11.728 1.00 92.38 108 ARG A O 1
ATOM 886 N N . HIS A 1 109 ? 0.825 1.730 11.277 1.00 87.88 109 HIS A N 1
ATOM 887 C CA . HIS A 1 109 ? 1.582 1.756 12.528 1.00 87.88 109 HIS A CA 1
ATOM 888 C C . HIS A 1 109 ? 0.676 1.748 13.775 1.00 87.88 109 HIS A C 1
ATOM 890 O O . HIS A 1 109 ? 0.981 1.045 14.734 1.00 87.88 109 HIS A O 1
ATOM 896 N N . LYS A 1 110 ? -0.443 2.479 13.760 1.00 86.94 110 LYS A N 1
ATOM 897 C CA . LYS A 1 110 ? -1.429 2.523 14.852 1.00 86.94 110 LYS A CA 1
ATOM 898 C C . LYS A 1 110 ? -2.189 1.203 15.012 1.00 86.94 110 LYS A C 1
ATOM 900 O O . LYS A 1 110 ? -2.362 0.750 16.137 1.00 86.94 110 LYS A O 1
ATOM 905 N N . VAL A 1 111 ? -2.628 0.607 13.905 1.00 85.56 111 VAL A N 1
ATOM 906 C CA . VAL A 1 111 ? -3.451 -0.607 13.876 1.00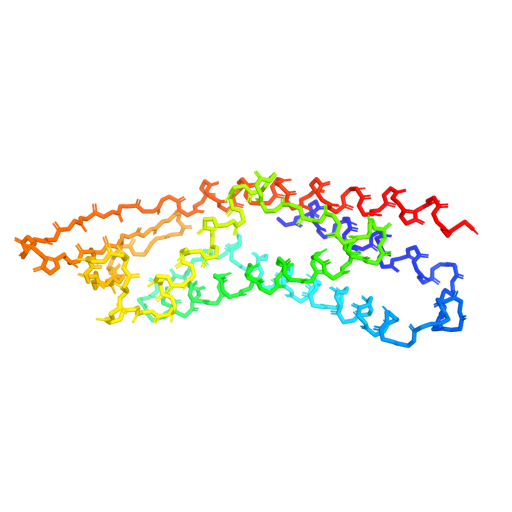 85.56 111 VAL A CA 1
ATOM 907 C C . VAL A 1 111 ? -2.580 -1.841 14.059 1.00 85.56 111 VAL A C 1
ATOM 909 O O . VAL A 1 111 ? -2.700 -2.529 15.059 1.00 85.56 111 VAL A O 1
ATOM 912 N N . THR A 1 112 ? -1.641 -2.101 13.148 1.00 76.81 112 THR A N 1
ATOM 913 C CA . THR A 1 112 ? -0.854 -3.343 13.161 1.00 76.81 112 THR A CA 1
ATOM 914 C C . THR A 1 112 ? 0.301 -3.297 14.149 1.00 76.81 112 THR A C 1
ATOM 916 O O . THR A 1 112 ? 0.743 -4.330 14.639 1.00 76.81 112 THR A O 1
ATOM 919 N N . GLY A 1 113 ? 0.849 -2.105 14.396 1.00 64.88 113 GLY A N 1
ATOM 920 C CA . GLY A 1 113 ? 1.924 -1.924 15.367 1.00 64.88 113 GLY A CA 1
ATOM 921 C C . GLY A 1 113 ? 1.436 -1.958 16.811 1.00 64.88 113 GLY A C 1
ATOM 922 O O . GLY A 1 113 ? 2.286 -2.046 17.692 1.00 64.88 113 GLY A O 1
ATOM 923 N N . HIS A 1 114 ? 0.111 -1.875 17.036 1.00 62.78 114 HIS A N 1
ATOM 924 C CA . HIS A 1 114 ? -0.548 -1.819 18.345 1.00 62.78 114 HIS A CA 1
ATOM 925 C C . HIS A 1 114 ? 0.312 -1.107 19.386 1.00 62.78 114 HIS A C 1
ATOM 927 O O . HIS A 1 114 ? 0.780 -1.755 20.326 1.00 62.78 114 HIS A O 1
ATOM 933 N N . PRO A 1 115 ? 0.614 0.191 19.211 1.00 60.75 115 PRO A N 1
ATOM 934 C CA . PRO A 1 115 ? 1.539 0.856 20.098 1.00 60.75 115 PRO A CA 1
ATOM 935 C C . PRO A 1 115 ? 0.913 0.904 21.494 1.00 60.75 115 PRO A C 1
ATOM 937 O O . PRO A 1 115 ? 0.105 1.773 21.824 1.00 60.75 115 PRO A O 1
ATOM 940 N N . THR A 1 116 ? 1.321 -0.051 22.329 1.00 62.03 116 THR A N 1
ATOM 941 C CA . THR A 1 116 ? 1.037 -0.110 23.766 1.00 62.03 116 THR A CA 1
ATOM 942 C C . THR A 1 116 ? 1.652 1.096 24.478 1.00 62.03 116 THR A C 1
ATOM 944 O O . THR A 1 116 ? 1.234 1.461 25.581 1.00 62.03 116 THR A O 1
ATOM 947 N N . GLN A 1 117 ? 2.605 1.749 23.805 1.00 62.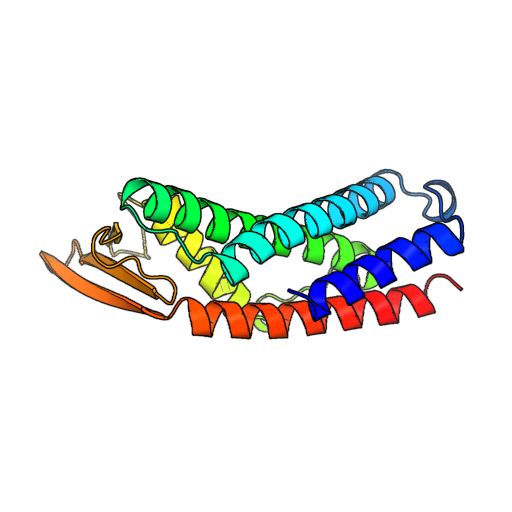34 117 GLN A N 1
ATOM 948 C CA . GLN A 1 117 ? 3.211 3.014 24.167 1.00 62.34 117 GLN A CA 1
ATOM 949 C C . GLN A 1 117 ? 3.669 3.764 22.903 1.00 62.34 117 GLN A C 1
ATOM 951 O O . GLN A 1 117 ? 4.751 3.505 22.380 1.00 62.34 117 GLN A O 1
ATOM 956 N N . LYS A 1 118 ? 2.861 4.709 22.401 1.00 65.38 118 LYS A N 1
ATOM 957 C CA . LYS A 1 118 ? 3.326 5.691 21.402 1.00 65.38 118 LYS A CA 1
ATOM 958 C C . LYS A 1 118 ? 3.817 6.936 22.134 1.00 65.38 118 LYS A C 1
ATOM 960 O O . LYS A 1 118 ? 3.018 7.590 22.808 1.00 65.38 118 LYS A O 1
ATOM 965 N N . ASP A 1 119 ? 5.105 7.252 22.013 1.00 61.69 119 ASP A N 1
ATOM 966 C CA . ASP A 1 119 ? 5.648 8.522 22.495 1.00 61.69 119 ASP A CA 1
ATOM 967 C C . ASP A 1 119 ? 5.393 9.611 21.447 1.00 61.69 119 ASP A C 1
ATOM 969 O O . ASP A 1 119 ? 5.924 9.578 20.336 1.00 61.69 119 ASP A O 1
ATOM 973 N N . CYS A 1 120 ? 4.516 10.553 21.779 1.00 60.44 120 CYS A N 1
ATOM 974 C CA . CYS A 1 120 ? 4.229 11.727 20.964 1.00 60.44 120 CYS A CA 1
ATOM 975 C C . CYS A 1 120 ? 4.738 12.991 21.663 1.00 60.44 120 CYS A C 1
ATOM 977 O O . CYS A 1 120 ? 3.947 13.890 21.953 1.00 60.44 120 CYS A O 1
ATOM 979 N N . GLY A 1 121 ? 6.036 13.032 21.977 1.00 50.12 121 GLY A N 1
ATOM 980 C CA . GLY A 1 121 ? 6.712 14.227 22.486 1.00 50.12 121 GLY A CA 1
ATOM 981 C C . GLY A 1 121 ? 6.094 14.743 23.787 1.00 50.12 121 GLY A C 1
ATOM 982 O O . GLY A 1 121 ? 5.634 15.882 23.825 1.00 50.12 121 GLY A O 1
ATOM 983 N N . ASN A 1 122 ? 6.065 13.888 24.822 1.00 52.66 122 ASN A N 1
ATOM 984 C CA . ASN A 1 122 ? 5.498 14.087 26.180 1.00 52.66 122 ASN A CA 1
ATOM 985 C C . ASN A 1 122 ? 4.051 13.611 26.407 1.00 52.66 122 ASN A C 1
ATOM 987 O O . ASN A 1 122 ? 3.487 13.821 27.486 1.00 52.66 122 ASN A O 1
ATOM 991 N N . LYS A 1 123 ? 3.426 12.947 25.431 1.00 64.50 123 LYS A N 1
ATOM 992 C CA . LYS A 1 123 ? 2.109 12.310 25.598 1.00 64.50 123 LYS A CA 1
ATOM 993 C C . LYS A 1 123 ? 2.228 10.831 25.271 1.00 64.50 123 LYS A C 1
ATOM 995 O O . LYS A 1 123 ? 2.465 10.478 24.119 1.00 64.50 123 LYS A O 1
ATOM 1000 N N . ILE A 1 124 ? 2.038 9.980 26.278 1.00 73.06 124 ILE A N 1
ATOM 1001 C CA . ILE A 1 124 ? 1.924 8.535 26.072 1.00 73.06 124 ILE A CA 1
ATOM 1002 C C . ILE A 1 124 ? 0.489 8.243 25.644 1.00 73.06 124 ILE A C 1
ATOM 1004 O O . ILE A 1 124 ? -0.451 8.471 26.412 1.00 73.06 124 ILE A O 1
ATOM 1008 N N . LYS A 1 125 ? 0.334 7.744 24.419 1.00 80.81 125 LYS A N 1
ATOM 1009 C CA . LYS A 1 125 ? -0.948 7.272 23.892 1.00 80.81 125 LYS A CA 1
ATOM 1010 C C . LYS A 1 125 ? -0.946 5.754 23.780 1.00 80.81 125 LYS A C 1
ATOM 1012 O O . LYS A 1 125 ? 0.070 5.167 23.401 1.00 80.81 125 LYS A O 1
ATOM 1017 N N . ARG A 1 126 ? -2.087 5.144 24.096 1.00 84.31 126 ARG A N 1
ATOM 1018 C CA . ARG A 1 126 ? -2.369 3.724 23.850 1.00 84.31 126 ARG A CA 1
ATOM 1019 C C . ARG A 1 126 ? -3.502 3.642 22.852 1.00 84.31 126 ARG A C 1
ATOM 1021 O O . ARG A 1 126 ? -4.473 4.378 22.995 1.00 84.31 126 ARG A O 1
ATOM 1028 N N . ILE A 1 127 ? -3.345 2.809 21.836 1.00 86.50 127 ILE A N 1
ATOM 1029 C CA . ILE A 1 127 ? -4.296 2.741 20.730 1.00 86.50 127 ILE A CA 1
ATOM 1030 C C . ILE A 1 127 ? -4.854 1.331 20.657 1.00 86.50 127 ILE A C 1
ATOM 1032 O O . ILE A 1 127 ? -4.098 0.363 20.570 1.00 86.50 127 ILE A O 1
ATOM 1036 N N . TYR A 1 128 ? -6.176 1.244 20.677 1.00 86.25 128 TYR A N 1
ATOM 1037 C CA . TYR A 1 128 ? -6.926 0.010 20.523 1.00 86.25 128 TYR A CA 1
ATOM 1038 C C . TYR A 1 128 ? -7.745 0.091 19.243 1.00 86.25 128 TYR A C 1
ATOM 1040 O O . TYR A 1 128 ? -8.345 1.122 18.947 1.00 86.25 128 TYR A O 1
ATOM 1048 N N . LEU A 1 129 ? -7.781 -1.008 18.497 1.00 90.00 129 LEU A N 1
ATOM 1049 C CA . LEU A 1 129 ? -8.737 -1.191 17.416 1.00 90.00 129 LEU A CA 1
ATOM 1050 C C . LEU A 1 129 ? -10.043 -1.723 18.010 1.00 90.00 129 LEU A C 1
ATOM 1052 O O . LEU A 1 129 ? -10.042 -2.760 18.683 1.00 90.00 129 LEU A O 1
ATOM 1056 N N . SER A 1 130 ? -11.151 -1.038 17.747 1.00 90.62 130 SER A N 1
ATOM 1057 C CA . SER A 1 130 ? -12.479 -1.547 18.071 1.00 90.62 130 SER A CA 1
ATOM 1058 C C . SER A 1 130 ? -12.862 -2.622 17.054 1.00 90.62 130 SER A C 1
ATOM 1060 O O . SER A 1 130 ? -13.308 -2.333 15.951 1.00 90.62 130 SER A O 1
ATOM 1062 N N . ARG A 1 131 ? -12.662 -3.893 17.418 1.00 86.81 131 ARG A N 1
ATOM 1063 C CA . ARG A 1 131 ? -12.906 -5.030 16.508 1.00 86.81 131 ARG A CA 1
ATOM 1064 C C . ARG A 1 131 ? -14.347 -5.097 15.998 1.00 86.81 131 ARG A C 1
ATOM 1066 O O . ARG A 1 131 ? -14.556 -5.442 14.845 1.00 86.81 131 ARG A O 1
ATOM 1073 N N . ILE A 1 132 ? -15.310 -4.739 16.848 1.00 89.31 132 ILE A N 1
ATOM 1074 C CA . ILE A 1 132 ? -16.739 -4.778 16.513 1.00 89.31 132 ILE A CA 1
ATOM 1075 C C . ILE A 1 132 ? -17.148 -3.705 15.495 1.00 89.31 132 ILE A C 1
ATOM 1077 O O . ILE A 1 132 ? -18.211 -3.829 14.904 1.00 89.31 132 ILE A O 1
ATOM 1081 N N . SER A 1 133 ? -16.336 -2.664 15.286 1.00 93.62 133 SER A N 1
ATOM 1082 C CA . SER A 1 133 ? -16.647 -1.615 14.309 1.00 93.62 133 SER A CA 1
ATOM 1083 C C . SER A 1 133 ? -15.893 -1.744 12.993 1.00 93.62 133 SER A C 1
ATOM 1085 O O . SER A 1 133 ? -15.982 -0.842 12.171 1.00 93.62 133 SER A O 1
ATOM 1087 N N . ILE A 1 134 ? -15.158 -2.841 12.773 1.00 95.00 134 ILE A N 1
ATOM 1088 C CA . ILE A 1 134 ? -14.537 -3.096 11.472 1.00 95.00 134 ILE A CA 1
ATOM 1089 C C . ILE A 1 134 ? -15.638 -3.416 10.466 1.00 95.00 134 ILE A C 1
ATOM 1091 O O . ILE A 1 134 ? -16.260 -4.472 10.547 1.00 95.00 134 ILE A O 1
ATOM 1095 N N . GLU A 1 135 ? -15.824 -2.537 9.496 1.00 95.12 135 GLU A N 1
ATOM 1096 C CA . GLU A 1 135 ? -16.684 -2.717 8.332 1.00 95.12 135 GLU A CA 1
ATOM 1097 C C . GLU A 1 135 ? -15.890 -2.430 7.057 1.00 95.12 135 GLU A C 1
ATOM 1099 O O . GLU A 1 135 ? -14.790 -1.881 7.104 1.00 95.12 135 GLU A O 1
ATOM 1104 N N . ASP A 1 136 ? -16.427 -2.823 5.904 1.00 94.31 136 ASP A N 1
ATOM 1105 C CA . ASP A 1 136 ? -15.708 -2.770 4.623 1.00 94.31 136 ASP A CA 1
ATOM 1106 C C . ASP A 1 136 ? -15.247 -1.362 4.216 1.00 94.31 136 ASP A C 1
ATOM 1108 O O . ASP A 1 136 ? -14.350 -1.221 3.386 1.00 94.31 136 ASP A O 1
ATOM 1112 N N . ASP A 1 137 ? -15.849 -0.316 4.779 1.00 94.81 137 ASP A N 1
ATOM 1113 C CA . ASP A 1 137 ? -15.515 1.078 4.508 1.00 94.81 137 ASP A CA 1
ATOM 1114 C C . ASP A 1 137 ? -14.727 1.771 5.625 1.00 94.81 137 ASP A C 1
ATOM 1116 O O . ASP A 1 137 ? -14.154 2.836 5.381 1.00 94.81 137 ASP A O 1
ATOM 1120 N N . GLY A 1 138 ? -14.619 1.182 6.817 1.00 96.44 138 GLY A N 1
ATOM 1121 C CA . GLY A 1 138 ? -14.032 1.877 7.952 1.00 96.44 138 GLY A CA 1
ATOM 1122 C C . GLY A 1 138 ? -13.995 1.096 9.256 1.00 96.44 138 GLY A C 1
ATOM 1123 O O . GLY A 1 138 ? -14.416 -0.052 9.356 1.00 96.44 138 GLY A O 1
ATOM 1124 N N . PHE A 1 139 ? -13.410 1.720 10.272 1.00 96.19 139 PHE A N 1
ATOM 1125 C CA . PHE A 1 139 ? -13.282 1.146 11.612 1.00 96.19 139 PHE A CA 1
ATOM 1126 C C . PHE A 1 139 ? -12.986 2.225 12.646 1.00 96.19 139 PHE A C 1
ATOM 1128 O O . PHE A 1 139 ? -12.486 3.297 12.307 1.00 96.19 139 PHE A O 1
ATOM 1135 N N . ASP A 1 140 ? -13.210 1.925 13.927 1.00 95.31 140 ASP A N 1
ATOM 1136 C CA . ASP A 1 140 ? -12.895 2.872 14.997 1.00 95.31 140 ASP A CA 1
ATOM 1137 C C . ASP A 1 140 ? -11.618 2.515 15.750 1.00 95.31 140 ASP A C 1
ATOM 1139 O O . ASP A 1 140 ? -11.315 1.355 16.057 1.00 95.31 140 ASP A O 1
ATOM 1143 N N . LEU A 1 141 ? -10.899 3.562 16.135 1.00 93.19 141 LEU A N 1
ATOM 1144 C CA . LEU A 1 141 ? -9.801 3.509 17.082 1.00 93.19 141 LEU A CA 1
ATOM 1145 C C . LEU A 1 141 ? -10.228 4.134 18.406 1.00 93.19 141 LEU A C 1
ATOM 1147 O O . LEU A 1 141 ? -10.841 5.200 18.440 1.00 93.19 141 LEU A O 1
ATOM 1151 N N . ILE A 1 142 ? -9.825 3.501 19.500 1.00 91.25 142 ILE A N 1
ATOM 1152 C CA . ILE A 1 142 ? -9.904 4.069 20.844 1.00 91.25 142 ILE A CA 1
ATOM 1153 C C . ILE A 1 142 ? -8.496 4.496 21.233 1.00 91.25 142 ILE A C 1
ATOM 1155 O O . ILE A 1 142 ? -7.564 3.687 21.234 1.00 91.25 142 ILE A O 1
ATOM 1159 N N . ILE A 1 143 ? -8.328 5.776 21.538 1.00 90.19 143 ILE A N 1
ATOM 1160 C CA . ILE A 1 143 ? -7.040 6.370 21.877 1.00 90.19 143 ILE A CA 1
ATOM 1161 C C . ILE A 1 143 ? -7.090 6.824 23.328 1.00 90.19 143 ILE A C 1
ATOM 1163 O O . ILE A 1 143 ? -7.622 7.885 23.644 1.00 90.19 143 ILE A O 1
ATOM 1167 N N . TRP A 1 144 ? -6.467 6.044 24.204 1.00 88.75 144 TRP A N 1
ATOM 1168 C CA . TRP A 1 144 ? -6.336 6.408 25.607 1.00 88.75 144 TRP A CA 1
ATOM 1169 C C . TRP A 1 144 ? -5.147 7.347 25.804 1.00 88.75 144 TRP A C 1
ATOM 1171 O O . TRP A 1 144 ? -4.017 7.058 25.378 1.00 88.75 144 TRP A O 1
ATOM 1181 N N . ASN A 1 145 ? -5.379 8.468 26.482 1.00 87.12 145 ASN A N 1
ATOM 1182 C CA . ASN A 1 145 ? -4.370 9.486 26.748 1.00 87.12 145 ASN A CA 1
ATOM 1183 C C . ASN A 1 145 ? -3.919 9.453 28.212 1.00 87.12 145 ASN A C 1
ATOM 1185 O O . ASN A 1 145 ? -4.687 9.771 29.120 1.00 87.12 145 ASN A O 1
ATOM 1189 N N . LYS A 1 146 ? -2.632 9.156 28.442 1.00 84.94 146 LYS A N 1
ATOM 1190 C CA . LYS A 1 146 ? -2.067 9.060 29.798 1.00 84.94 146 LYS A CA 1
ATOM 1191 C C . LYS A 1 146 ? -2.201 10.332 30.620 1.00 84.94 146 LYS A C 1
ATOM 1193 O O . LYS A 1 146 ? -2.393 10.247 31.828 1.00 84.94 146 LYS A O 1
ATOM 1198 N N . ASN A 1 147 ? -2.080 11.492 29.987 1.00 85.88 147 ASN A N 1
ATOM 1199 C CA . ASN A 1 147 ? -2.009 12.760 30.706 1.00 85.88 147 ASN A CA 1
ATOM 1200 C C . ASN A 1 147 ? -3.395 13.230 31.162 1.00 85.88 147 ASN A C 1
ATOM 1202 O O . ASN A 1 147 ? -3.492 13.956 32.145 1.00 85.88 147 ASN A O 1
ATOM 1206 N N . THR A 1 148 ? -4.458 12.835 30.455 1.00 88.62 148 THR A N 1
ATOM 1207 C CA . THR A 1 148 ? -5.843 13.210 30.789 1.00 88.62 148 THR A CA 1
ATOM 1208 C C . THR A 1 148 ? -6.635 12.073 31.429 1.00 88.62 148 THR A C 1
ATOM 1210 O O . THR A 1 148 ? -7.664 12.341 32.043 1.00 88.62 148 THR A O 1
ATOM 1213 N N . GLY A 1 149 ? -6.188 10.822 31.275 1.00 88.38 149 GLY A N 1
ATOM 1214 C CA . GLY A 1 149 ? -6.907 9.628 31.721 1.00 88.38 149 GLY A CA 1
ATOM 1215 C C . GLY A 1 149 ? -8.199 9.358 30.943 1.00 88.38 149 GLY A C 1
ATOM 1216 O O . GLY A 1 149 ? -9.058 8.648 31.452 1.00 88.38 149 GLY A O 1
ATOM 1217 N N . LYS A 1 150 ? -8.358 9.946 29.750 1.00 89.56 150 LYS A N 1
ATOM 1218 C CA . LYS A 1 150 ? -9.577 9.864 28.930 1.00 89.56 150 LYS A CA 1
ATOM 1219 C C . LYS A 1 150 ? -9.334 9.122 27.619 1.00 89.56 150 LYS A C 1
ATOM 1221 O O . LYS A 1 150 ? -8.212 9.136 27.104 1.00 89.56 150 LYS A O 1
ATOM 1226 N N . ASP A 1 151 ? -10.415 8.552 27.099 1.00 90.88 151 ASP A N 1
ATOM 1227 C CA . ASP A 1 151 ? -10.487 7.939 25.777 1.00 90.88 151 ASP A CA 1
ATOM 1228 C C . ASP A 1 151 ? -11.018 8.928 24.740 1.00 90.88 151 ASP A C 1
ATOM 1230 O O . ASP A 1 151 ? -12.032 9.592 24.962 1.00 90.88 151 ASP A O 1
ATOM 1234 N N . ASP A 1 152 ? -10.338 8.981 23.597 1.00 90.38 152 ASP A N 1
ATOM 1235 C CA . ASP A 1 152 ? -10.841 9.590 22.370 1.00 90.38 152 ASP A CA 1
ATOM 1236 C C . ASP A 1 152 ? -11.275 8.468 21.414 1.00 90.38 152 ASP A C 1
ATOM 1238 O O . ASP A 1 152 ? -10.495 7.555 21.128 1.00 90.38 152 ASP A O 1
ATOM 1242 N N . HIS A 1 153 ? -12.502 8.544 20.900 1.00 92.25 153 HIS A N 1
ATOM 1243 C CA . HIS A 1 153 ? -13.007 7.633 19.873 1.00 92.25 153 HIS A CA 1
ATOM 1244 C C . HIS A 1 153 ? -12.844 8.287 18.504 1.00 92.25 153 HIS A C 1
ATOM 1246 O O . HIS A 1 153 ? -13.338 9.393 18.280 1.00 92.25 153 HIS A O 1
ATOM 1252 N N . VAL A 1 154 ? -12.133 7.621 17.600 1.00 93.94 154 VAL A N 1
ATOM 1253 C CA . VAL A 1 154 ? -11.829 8.143 16.266 1.00 93.94 154 VAL A CA 1
ATOM 1254 C C . VAL A 1 154 ? -12.314 7.150 15.227 1.00 93.94 154 VAL A C 1
ATOM 1256 O O . VAL A 1 154 ? -11.767 6.055 15.131 1.00 93.94 154 VAL A O 1
ATOM 1259 N N . HIS A 1 155 ? -13.304 7.560 14.441 1.00 96.06 155 HIS A N 1
ATOM 1260 C CA . HIS A 1 155 ? -13.728 6.820 13.262 1.00 96.06 155 HIS A CA 1
ATOM 1261 C C . HIS A 1 155 ? -12.744 7.043 12.111 1.00 96.06 155 HIS A C 1
ATOM 1263 O O . HIS A 1 155 ? -12.338 8.179 11.850 1.00 96.06 155 HIS A O 1
ATOM 1269 N N . ILE A 1 156 ? -12.360 5.964 11.437 1.00 96.69 156 ILE A N 1
ATOM 1270 C CA . ILE A 1 156 ? -11.515 5.971 10.246 1.00 96.69 156 ILE A CA 1
ATOM 1271 C C . ILE A 1 156 ? -12.378 5.588 9.047 1.00 96.69 156 ILE A C 1
ATOM 1273 O O . ILE A 1 156 ? -12.754 4.426 8.916 1.00 96.69 156 ILE A O 1
ATOM 1277 N N . ASP A 1 157 ? -12.617 6.547 8.151 1.00 97.00 157 ASP A N 1
ATOM 1278 C CA . ASP A 1 157 ? -13.166 6.291 6.813 1.00 97.00 157 ASP A CA 1
ATOM 1279 C C . ASP A 1 157 ? -12.046 5.738 5.923 1.00 97.00 157 ASP A C 1
ATOM 1281 O O . ASP A 1 157 ? -11.321 6.461 5.231 1.00 97.00 157 ASP A O 1
ATOM 1285 N N . PHE A 1 158 ? -11.832 4.428 6.022 1.00 96.88 158 PHE A N 1
ATOM 1286 C CA . PHE A 1 158 ? -10.757 3.760 5.307 1.00 96.88 158 PHE A CA 1
ATOM 1287 C C . PHE A 1 158 ? -10.990 3.777 3.797 1.00 96.88 158 PHE A C 1
ATOM 1289 O O . PHE A 1 158 ? -10.024 3.881 3.041 1.00 96.88 158 PHE A O 1
ATOM 1296 N N . LYS A 1 159 ? -12.245 3.716 3.344 1.00 96.12 159 LYS A N 1
ATOM 1297 C CA . LYS A 1 159 ? -12.586 3.746 1.921 1.00 96.12 159 LYS A CA 1
ATOM 1298 C C . LYS A 1 159 ? -12.141 5.045 1.261 1.00 96.12 159 LYS A C 1
ATOM 1300 O O . LYS A 1 159 ? -11.465 4.981 0.233 1.00 96.12 159 LYS A O 1
ATOM 1305 N N . SER A 1 160 ? -12.454 6.195 1.860 1.00 96.75 160 SER A N 1
ATOM 1306 C CA . SER A 1 160 ? -12.036 7.498 1.328 1.00 96.75 160 SER A CA 1
ATOM 1307 C C . SER A 1 160 ? -10.512 7.602 1.253 1.00 96.75 160 SER A C 1
ATOM 1309 O O . SER A 1 160 ? -9.952 7.913 0.200 1.00 96.75 160 SER A O 1
ATOM 1311 N N . ILE A 1 161 ? -9.825 7.245 2.341 1.00 96.75 161 ILE A N 1
ATOM 1312 C CA . ILE A 1 161 ? -8.356 7.261 2.416 1.00 96.75 161 ILE A CA 1
ATOM 1313 C C . ILE A 1 161 ? -7.749 6.307 1.370 1.00 96.75 161 ILE A C 1
ATOM 1315 O O . ILE A 1 161 ? -6.764 6.630 0.705 1.00 96.75 161 ILE A O 1
ATOM 1319 N N . TYR A 1 162 ? -8.332 5.124 1.183 1.00 96.94 162 TYR A N 1
ATOM 1320 C CA . TYR A 1 162 ? -7.866 4.146 0.205 1.00 96.94 162 TYR A CA 1
ATOM 1321 C C . TYR A 1 162 ? -8.058 4.620 -1.245 1.00 96.94 162 TYR A C 1
ATOM 1323 O O . TYR A 1 162 ? -7.175 4.417 -2.087 1.00 96.94 162 TYR A O 1
ATOM 1331 N N . ASP A 1 163 ? -9.177 5.272 -1.554 1.00 96.12 163 ASP A N 1
ATOM 1332 C CA . ASP A 1 163 ? -9.446 5.808 -2.889 1.00 96.12 163 ASP A CA 1
ATOM 1333 C C . ASP A 1 163 ? -8.515 6.977 -3.242 1.00 96.12 163 ASP A C 1
ATOM 1335 O O . ASP A 1 163 ? -7.954 7.009 -4.344 1.00 96.12 163 ASP A O 1
ATOM 1339 N N . GLU A 1 164 ? -8.261 7.885 -2.301 1.00 96.19 164 GLU A N 1
ATOM 1340 C CA . GLU A 1 164 ? -7.268 8.954 -2.457 1.00 96.19 164 GLU A CA 1
ATOM 1341 C C . GLU A 1 164 ? -5.854 8.397 -2.657 1.00 96.19 164 GLU A C 1
ATOM 1343 O O . GLU A 1 164 ? -5.152 8.790 -3.594 1.00 96.19 164 GLU A O 1
ATOM 1348 N N . TYR A 1 165 ? -5.464 7.406 -1.851 1.00 96.31 165 TYR A N 1
ATOM 1349 C CA . TYR A 1 165 ? -4.191 6.705 -1.997 1.00 96.31 165 TYR A CA 1
ATOM 1350 C C . TYR A 1 165 ? -4.003 6.136 -3.407 1.00 96.31 165 TYR A C 1
ATOM 1352 O O . TYR A 1 165 ? -2.935 6.303 -4.009 1.00 96.31 165 TYR A O 1
ATOM 1360 N N . LYS A 1 166 ? -5.033 5.474 -3.950 1.00 95.75 166 LYS A N 1
ATOM 1361 C CA . LYS A 1 166 ? -4.989 4.917 -5.307 1.00 95.75 166 LYS A CA 1
ATOM 1362 C C . LYS A 1 166 ? -4.782 6.006 -6.352 1.00 95.75 166 LYS A C 1
ATOM 1364 O O . LYS A 1 166 ? -4.014 5.787 -7.287 1.00 95.75 166 LYS A O 1
ATOM 1369 N N . ASN A 1 167 ? -5.431 7.159 -6.206 1.00 94.81 167 ASN A N 1
ATOM 1370 C CA . ASN A 1 167 ? -5.259 8.281 -7.130 1.00 94.81 167 ASN A CA 1
ATOM 1371 C C . ASN A 1 167 ? -3.817 8.806 -7.102 1.00 94.81 167 ASN A C 1
ATOM 1373 O O . ASN A 1 167 ? -3.178 8.883 -8.153 1.00 94.81 167 ASN A O 1
ATOM 1377 N N . GLU A 1 168 ? -3.266 9.055 -5.909 1.00 95.12 168 GLU A N 1
ATOM 1378 C CA . GLU A 1 168 ? -1.867 9.474 -5.740 1.00 95.12 168 GLU A CA 1
ATOM 1379 C C . GLU A 1 168 ? -0.891 8.458 -6.356 1.00 95.12 168 GLU A C 1
ATOM 1381 O O . GLU A 1 168 ? 0.049 8.819 -7.069 1.00 95.12 168 GLU A O 1
ATOM 1386 N N . ALA A 1 169 ? -1.124 7.167 -6.116 1.00 95.19 169 ALA A N 1
ATOM 1387 C CA . ALA A 1 169 ? -0.280 6.094 -6.621 1.00 95.19 169 ALA A CA 1
ATOM 1388 C C . ALA A 1 169 ? -0.343 5.949 -8.150 1.00 95.19 169 ALA A C 1
ATOM 1390 O O . ALA A 1 169 ? 0.697 5.783 -8.790 1.00 95.19 169 ALA A O 1
ATOM 1391 N N . ILE A 1 170 ? -1.530 6.076 -8.749 1.00 95.38 170 ILE A N 1
ATOM 1392 C CA . ILE A 1 170 ? -1.708 6.092 -10.207 1.00 95.38 170 ILE A CA 1
ATOM 1393 C C . ILE A 1 170 ? -0.911 7.239 -10.832 1.00 95.38 170 ILE A C 1
ATOM 1395 O O . ILE A 1 170 ? -0.249 7.044 -11.852 1.00 95.38 170 ILE A O 1
ATOM 1399 N N . ASP A 1 171 ? -0.937 8.425 -10.231 1.00 93.44 171 ASP A N 1
ATOM 1400 C CA . ASP A 1 171 ? -0.207 9.575 -10.761 1.00 93.44 171 ASP A CA 1
ATOM 1401 C C . ASP A 1 171 ? 1.312 9.402 -10.664 1.00 93.44 171 ASP A C 1
ATOM 1403 O O . ASP A 1 171 ? 2.044 9.850 -11.552 1.00 93.44 171 ASP A O 1
ATOM 1407 N N . ILE A 1 172 ? 1.807 8.698 -9.643 1.00 94.38 172 ILE A N 1
ATOM 1408 C CA . ILE A 1 172 ? 3.222 8.314 -9.561 1.00 94.38 172 ILE A CA 1
ATOM 1409 C C . ILE A 1 172 ? 3.572 7.294 -10.650 1.00 94.38 172 ILE A C 1
ATOM 1411 O O . ILE A 1 172 ? 4.568 7.478 -11.348 1.00 94.38 172 ILE A O 1
ATOM 1415 N N . LEU A 1 173 ? 2.756 6.254 -10.838 1.00 95.31 173 LEU A N 1
ATOM 1416 C CA . LEU A 1 173 ? 2.997 5.228 -11.859 1.00 95.31 173 LEU A CA 1
ATOM 1417 C C . LEU A 1 173 ? 2.991 5.810 -13.275 1.00 95.31 173 LEU A C 1
ATOM 1419 O O . LEU A 1 173 ? 3.855 5.469 -14.076 1.00 95.31 173 LEU A O 1
ATOM 1423 N N . LYS A 1 174 ? 2.100 6.763 -13.571 1.00 94.88 174 LYS A N 1
ATOM 1424 C CA . LYS A 1 174 ? 2.134 7.507 -14.842 1.00 94.88 174 LYS A CA 1
ATOM 1425 C C . LYS A 1 174 ? 3.453 8.255 -15.032 1.00 94.88 174 LYS A C 1
ATOM 1427 O O . LYS A 1 174 ? 4.021 8.209 -16.118 1.00 94.88 174 LYS A O 1
ATOM 1432 N N . LYS A 1 175 ? 3.957 8.933 -13.993 1.00 93.69 175 LYS A N 1
ATOM 1433 C CA . LYS A 1 175 ? 5.247 9.648 -14.047 1.00 93.69 175 LYS A CA 1
ATOM 1434 C C . LYS A 1 175 ? 6.427 8.698 -14.250 1.00 93.69 175 LYS A C 1
ATOM 1436 O O . LYS A 1 175 ? 7.376 9.069 -14.939 1.00 93.69 175 LYS A O 1
ATOM 1441 N N . ILE A 1 176 ? 6.372 7.511 -13.646 1.00 94.62 176 ILE A N 1
ATOM 1442 C CA . ILE A 1 176 ? 7.362 6.447 -13.842 1.00 94.62 176 ILE A CA 1
ATOM 1443 C C . ILE A 1 176 ? 7.336 5.987 -15.296 1.00 94.62 176 ILE A C 1
ATOM 1445 O O . ILE A 1 176 ? 8.356 6.064 -15.973 1.00 94.62 176 ILE A O 1
ATOM 1449 N N . HIS A 1 177 ? 6.164 5.596 -15.796 1.00 93.69 177 HIS A N 1
ATOM 1450 C CA . HIS A 1 177 ? 6.008 5.098 -17.158 1.00 93.69 177 HIS A CA 1
ATOM 1451 C C . HIS A 1 177 ? 6.433 6.140 -18.206 1.00 93.69 177 HIS A C 1
ATOM 1453 O O . HIS A 1 177 ? 7.194 5.840 -19.118 1.00 93.69 177 HIS A O 1
ATOM 1459 N N . GLN A 1 178 ? 6.059 7.412 -18.029 1.00 93.12 178 GLN A N 1
ATOM 1460 C CA . GLN A 1 178 ? 6.521 8.496 -18.905 1.00 93.12 178 GLN A CA 1
ATOM 1461 C C . GLN A 1 178 ? 8.049 8.641 -18.922 1.00 93.12 178 GLN A C 1
ATOM 1463 O O . GLN A 1 178 ? 8.624 8.898 -19.975 1.00 93.12 178 GLN A O 1
ATOM 1468 N N . LYS A 1 179 ? 8.722 8.496 -17.772 1.00 92.00 179 LYS A N 1
ATOM 1469 C CA . LYS A 1 179 ? 10.189 8.562 -17.711 1.00 92.00 179 LYS A CA 1
ATOM 1470 C C . LYS A 1 179 ? 10.862 7.331 -18.295 1.00 92.00 179 LYS A C 1
ATOM 1472 O O . LYS A 1 179 ? 11.879 7.481 -18.963 1.00 92.00 179 LYS A O 1
ATOM 1477 N N . GLN A 1 180 ? 10.288 6.155 -18.087 1.00 90.25 180 GLN A N 1
ATOM 1478 C CA . GLN A 1 180 ? 10.746 4.912 -18.693 1.00 90.25 180 GLN A CA 1
ATOM 1479 C C . GLN A 1 180 ? 10.806 5.025 -20.224 1.00 90.25 180 GLN A C 1
ATOM 1481 O O . GLN A 1 180 ? 11.854 4.751 -20.801 1.00 90.25 180 GLN A O 1
ATOM 1486 N N . LEU A 1 181 ? 9.739 5.531 -20.854 1.00 88.50 181 LEU A N 1
ATOM 1487 C CA . LEU A 1 181 ? 9.667 5.728 -22.310 1.00 88.50 181 LEU A CA 1
ATOM 1488 C C . LEU A 1 181 ? 10.688 6.743 -22.859 1.00 88.50 181 LEU A C 1
ATOM 1490 O O . LEU A 1 181 ? 11.005 6.714 -24.044 1.00 88.50 181 LEU A O 1
ATOM 1494 N N . ILE A 1 182 ? 11.170 7.672 -22.027 1.00 86.81 182 ILE A N 1
ATOM 1495 C CA . ILE A 1 182 ? 12.190 8.662 -22.415 1.00 86.81 182 ILE A CA 1
ATOM 1496 C C . ILE A 1 182 ? 13.595 8.086 -22.252 1.00 86.81 182 ILE A C 1
ATOM 1498 O O . ILE A 1 182 ? 14.464 8.341 -23.080 1.00 86.81 182 ILE A O 1
ATOM 1502 N N . ASN A 1 183 ? 13.836 7.369 -21.153 1.00 79.94 183 ASN A N 1
ATOM 1503 C CA . ASN A 1 183 ? 15.174 6.909 -20.808 1.00 79.94 183 ASN A CA 1
ATOM 1504 C C . ASN A 1 183 ? 15.615 5.728 -21.683 1.00 79.94 183 ASN A C 1
ATOM 1506 O O . ASN A 1 183 ? 16.806 5.635 -21.965 1.00 79.94 183 ASN A O 1
ATOM 1510 N N . TRP A 1 184 ? 14.686 4.856 -22.095 1.00 71.31 184 TRP A N 1
ATOM 1511 C CA . TRP A 1 184 ? 14.979 3.594 -22.787 1.00 71.31 184 TRP A CA 1
ATOM 1512 C C . TRP A 1 184 ? 14.080 3.407 -24.020 1.00 71.31 184 TRP A C 1
ATOM 1514 O O . TRP A 1 184 ? 13.071 2.698 -23.956 1.00 71.31 184 TRP A O 1
ATOM 1524 N N . GLN A 1 185 ? 14.453 4.097 -25.106 1.00 60.16 185 GLN A N 1
ATOM 1525 C CA . GLN A 1 185 ? 13.931 3.901 -26.467 1.00 60.16 185 GLN A CA 1
ATOM 1526 C C . GLN A 1 185 ? 14.743 2.863 -27.234 1.00 60.16 185 GLN A C 1
ATOM 1528 O O . GLN A 1 185 ? 15.984 2.862 -27.063 1.00 60.16 185 GLN A O 1
#

pLDDT: mean 89.76, std 9.27, range [50.12, 98.19]